Protein 3NRK (pdb70)

Secondary structure (DSSP, 8-state):
---EEEEETTEEEEHHHHHHHHHHHHHHTTT-----TTS-HHHHHHHHHHHHHHHHHHHHHTT----HHHHHHHHHHHHHHH----HHHHHHHHHHHH-S-HHHHGGGHHHHHHHHHHHHHT-------HHHHHHHHHH-HHHH-EEEEEEEEEEPPSSS-HHHHHHHHHHHHHHHHHHHH-TTHHHHHHHSTTS-HHHHHTTTEEEEEEHHHHHHH-HHHHHHHTT--TTPBPPPEE-TTS-EEEEEEEEEEEPPHHHHHHHHHHHHHHHHHHHHHHHHHHHHHHHS-EEE--HHHHHHTT---TT-----

Foldseek 3Di:
DQDFFKAWFPRTCTPVNLVVCVVVCVLCVVVPPPDDPVDDPSQSSVVVVNLLNLLVVVCVVVVNDCDPVNLVVVLVVVCVVVVHDDPVVSQVVVCVVRVDHSVSVSVCSVVVSSLVVCCVPPNDQDQDDPVLLVVCCVVPLVVQAKWFKKFKFWAAFPDPDPVSVVVQLVVVQVVVVVCVVPVVVSLVNQLDPRGDPVRVVVSRIDDIDGLVVVCVVFVVVSVQVVPDDAQGKGRFDATPNRTTMIMGTPDMDRDDSVVCVVVSSVVVRVVRSVVSVVVVSVVSSVVTDMDGDDPVNCVRVVPDDPPPDDPD

Radius of gyration: 29.63 Å; Cα contacts (8 Å, |Δi|>4): 360; chains: 1; bounding box: 59×53×92 Å

Solvent-accessible surface area: 17926 Å² total; per-residue (Å²): 219,89,74,69,2,0,36,0,30,120,44,61,6,15,43,95,57,10,79,88,13,40,112,28,5,64,32,29,40,101,83,48,92,106,41,48,130,109,77,46,69,65,0,30,0,0,21,28,26,0,39,43,3,0,0,56,9,4,1,122,114,64,83,16,139,33,84,92,62,84,24,37,65,53,6,91,62,68,10,95,88,109,63,33,126,48,88,81,79,0,65,64,52,13,80,84,104,33,56,9,72,26,85,39,26,35,74,5,0,35,38,66,17,32,62,40,55,0,18,147,104,103,25,80,24,78,107,16,77,74,72,69,0,132,53,42,27,89,142,20,111,126,123,12,36,79,18,0,50,6,14,11,0,1,13,56,34,149,73,106,25,122,129,11,56,102,106,0,36,58,46,0,44,115,8,35,77,47,2,103,87,70,75,82,23,0,38,72,26,0,35,24,114,111,2,29,90,79,28,81,96,57,123,0,17,37,100,79,40,29,20,160,85,2,99,88,146,4,122,61,5,2,80,49,0,36,95,34,84,95,37,12,26,1,122,43,18,76,14,89,141,47,18,18,0,0,0,37,0,45,8,82,86,92,10,32,23,109,97,53,71,35,40,4,66,75,72,39,77,135,84,48,44,52,80,15,7,80,125,27,17,62,90,4,66,90,134,21,104,52,82,13,113,24,118,54,13,37,81,73,43,182,55,106,90,97,176,116,93,184,179,130

CATH classification: 1.10.4030.10 (+1 more: 3.10.50.40)

Organism: Leptospira interrogans serogroup Icterohaemorrhagiae serovar copenhageni (strain Fiocruz L1-130) (NCBI:txid267671)

Nearest PDB structures (foldseek):
  3nrk-assembly1_A  TM=1.003E+00  e=2.080E-55  Leptospira interrogans serovar Copenhageni str. Fiocruz L1-130
  2pv3-assembly1_B  TM=4.168E-01  e=1.232E-10  Escherichia coli
  3rgc-assembly1_B  TM=4.920E-01  e=1.831E-08  Campylobacter jejuni
  8pzv-assembly1_F  TM=5.461E-01  e=4.654E-03  Escherichia coli
  8qpv-assembly1_F  TM=5.316E-01  e=4.034E-02  Escherichia coli

Structure (mmCIF, N/CA/C/O backbone):
data_3NRK
#
_entry.id   3NRK
#
_cell.length_a   137.110
_cell.length_b   137.110
_cell.length_c   137.110
_cell.angle_alpha   90.00
_cell.angle_beta   90.00
_cell.angle_gamma   90.00
#
_symmetry.space_group_name_H-M   'P 2 3'
#
loop_
_atom_site.group_PDB
_atom_site.id
_atom_site.type_symbol
_atom_site.label_atom_id
_atom_site.label_alt_id
_atom_site.label_comp_id
_atom_site.label_asym_id
_atom_site.label_entity_id
_atom_site.label_seq_id
_atom_site.pdbx_PDB_ins_code
_atom_site.Cartn_x
_atom_site.Cartn_y
_atom_site.Cartn_z
_atom_site.occupancy
_atom_site.B_iso_or_equiv
_atom_site.auth_seq_id
_atom_site.auth_comp_id
_atom_site.auth_asym_id
_atom_site.auth_atom_id
_atom_site.pdbx_PDB_model_num
ATOM 1 N N . LEU A 1 13 ? 31.069 -53.952 -9.379 1.00 156.75 50 LEU A N 1
ATOM 2 C CA . LEU A 1 13 ? 31.208 -52.493 -9.431 1.00 156.72 50 LEU A CA 1
ATOM 3 C C . LEU A 1 13 ? 29.899 -51.753 -9.827 1.00 159.38 50 LEU A C 1
ATOM 4 O O . LEU A 1 13 ? 29.877 -50.515 -9.963 1.00 158.11 50 LEU A O 1
ATOM 9 N N . ASN A 1 14 ? 28.797 -52.532 -9.967 1.00 154.57 51 ASN A N 1
ATOM 10 C CA . ASN A 1 14 ? 27.442 -52.039 -10.224 1.00 152.37 51 ASN A CA 1
ATOM 11 C C . ASN A 1 14 ? 26.851 -51.637 -8.842 1.00 151.15 51 ASN A C 1
ATOM 12 O O . ASN A 1 14 ? 26.058 -52.377 -8.236 1.00 149.58 51 ASN A O 1
ATOM 17 N N . ARG A 1 15 ? 27.322 -50.473 -8.327 1.00 144.25 52 ARG A N 1
ATOM 18 C CA . ARG A 1 15 ? 26.964 -49.907 -7.017 1.00 141.64 52 ARG A CA 1
ATOM 19 C C . ARG A 1 15 ? 25.604 -49.191 -6.993 1.00 140.57 52 ARG A C 1
ATOM 20 O O . ARG A 1 15 ? 25.098 -48.773 -8.045 1.00 139.90 52 ARG A O 1
ATOM 23 N N . VAL A 1 16 ? 24.991 -49.094 -5.796 1.00 132.65 53 VAL A N 1
ATOM 24 C CA . VAL A 1 16 ? 23.708 -48.410 -5.664 1.00 129.89 53 VAL A CA 1
ATOM 25 C C . VAL A 1 16 ? 23.966 -46.921 -5.506 1.00 131.20 53 VAL A C 1
ATOM 26 O O . VAL A 1 16 ? 24.737 -46.504 -4.642 1.00 130.60 53 VAL A O 1
ATOM 30 N N . ILE A 1 17 ? 23.362 -46.137 -6.403 1.00 125.93 54 ILE A N 1
ATOM 31 C CA . ILE A 1 17 ? 23.443 -44.683 -6.458 1.00 123.88 54 ILE A CA 1
ATOM 32 C C . ILE A 1 17 ? 22.437 -44.103 -5.454 1.00 123.51 54 ILE A C 1
ATOM 33 O O . ILE A 1 17 ? 22.789 -43.219 -4.672 1.00 121.85 54 ILE A O 1
ATOM 38 N N . ALA A 1 18 ? 21.179 -44.594 -5.504 1.00 117.92 55 ALA A N 1
ATOM 39 C CA . ALA A 1 18 ? 20.077 -44.114 -4.685 1.00 116.63 55 ALA A CA 1
ATOM 40 C C . ALA A 1 18 ? 18.933 -45.118 -4.567 1.00 119.47 55 ALA A C 1
ATOM 41 O O . ALA A 1 18 ? 18.831 -46.053 -5.368 1.00 119.77 55 ALA A O 1
ATOM 43 N N . THR A 1 19 ? 18.041 -44.892 -3.585 1.00 113.98 56 THR A N 1
ATOM 44 C CA . THR A 1 19 ? 16.846 -45.704 -3.377 1.00 112.86 56 THR A CA 1
ATOM 45 C C . THR A 1 19 ? 15.668 -44.770 -3.314 1.00 116.08 56 THR A C 1
ATOM 46 O O . THR A 1 19 ? 15.658 -43.840 -2.506 1.00 117.26 56 THR A O 1
ATOM 50 N N . VAL A 1 20 ? 14.678 -45.003 -4.157 1.00 109.95 57 VAL A N 1
ATOM 51 C CA . VAL A 1 20 ? 13.467 -44.197 -4.152 1.00 107.96 57 VAL A CA 1
ATOM 52 C C . VAL A 1 20 ? 12.380 -45.141 -3.755 1.00 112.33 57 VAL A C 1
ATOM 53 O O . VAL A 1 20 ? 11.975 -45.980 -4.549 1.00 111.17 57 VAL A O 1
ATOM 57 N N . GLY A 1 21 ? 11.947 -45.033 -2.514 1.00 111.04 58 GLY A N 1
ATOM 58 C CA . GLY A 1 21 ? 10.922 -45.925 -1.996 1.00 112.28 58 GLY A CA 1
ATOM 59 C C . GLY A 1 21 ? 11.489 -47.324 -2.001 1.00 119.36 58 GLY A C 1
ATOM 60 O O . GLY A 1 21 ? 12.615 -47.536 -1.531 1.00 121.47 58 GLY A O 1
ATOM 61 N N . THR A 1 22 ? 10.764 -48.252 -2.632 1.00 114.26 59 THR A N 1
ATOM 62 C CA . THR A 1 22 ? 11.180 -49.649 -2.775 1.00 112.30 59 THR A CA 1
ATOM 63 C C . THR A 1 22 ? 12.183 -49.806 -3.916 1.00 114.61 59 THR A C 1
ATOM 64 O O . THR A 1 22 ? 12.911 -50.786 -3.921 1.00 117.49 59 THR A O 1
ATOM 68 N N . VAL A 1 23 ? 12.224 -48.865 -4.874 1.00 106.86 60 VAL A N 1
ATOM 69 C CA . VAL A 1 23 ? 13.112 -48.903 -6.047 1.00 105.38 60 VAL A CA 1
ATOM 70 C C . VAL A 1 23 ? 14.586 -48.614 -5.691 1.00 112.26 60 VAL A C 1
ATOM 71 O O . VAL A 1 23 ? 14.850 -47.755 -4.856 1.00 112.02 60 VAL A O 1
ATOM 75 N N . SER A 1 24 ? 15.539 -49.326 -6.326 1.00 111.87 61 SER A N 1
ATOM 76 C CA . SER A 1 24 ? 16.970 -49.060 -6.144 1.00 113.34 61 SER A CA 1
ATOM 77 C C . SER A 1 24 ? 17.561 -48.731 -7.483 1.00 120.59 61 SER A C 1
ATOM 78 O O . SER A 1 24 ? 17.309 -49.415 -8.479 1.00 120.74 61 SER A O 1
ATOM 81 N N . ILE A 1 25 ? 18.323 -47.657 -7.516 1.00 118.73 62 ILE A N 1
ATOM 82 C CA . ILE A 1 25 ? 18.949 -47.223 -8.740 1.00 118.88 62 ILE A CA 1
ATOM 83 C C . ILE A 1 25 ? 20.416 -47.619 -8.681 1.00 123.73 62 ILE A C 1
ATOM 84 O O . ILE A 1 25 ? 21.167 -47.178 -7.804 1.00 121.69 62 ILE A O 1
ATOM 89 N N . SER A 1 26 ? 20.782 -48.531 -9.588 1.00 123.09 63 SER A N 1
ATOM 90 C CA . SER A 1 26 ? 22.126 -49.073 -9.753 1.00 123.95 63 SER A CA 1
ATOM 91 C C . SER A 1 26 ? 22.883 -48.264 -10.782 1.00 127.97 63 SER A C 1
ATOM 92 O O . SER A 1 26 ? 22.270 -47.718 -11.708 1.00 126.69 63 SER A O 1
ATOM 95 N N . GLU A 1 27 ? 24.224 -48.265 -10.676 1.00 125.49 64 GLU A N 1
ATOM 96 C CA . GLU A 1 27 ? 25.104 -47.602 -11.633 1.00 125.65 64 GLU A CA 1
ATOM 97 C C . GLU A 1 27 ? 24.830 -48.156 -13.030 1.00 131.00 64 GLU A C 1
ATOM 98 O O . GLU A 1 27 ? 24.850 -47.396 -13.997 1.00 130.74 64 GLU A O 1
ATOM 104 N N . LEU A 1 28 ? 24.495 -49.461 -13.124 1.00 128.76 65 LEU A N 1
ATOM 105 C CA . LEU A 1 28 ? 24.122 -50.091 -14.390 1.00 129.44 65 LEU A CA 1
ATOM 106 C C . LEU A 1 28 ? 22.873 -49.394 -14.943 1.00 133.73 65 LEU A C 1
ATOM 107 O O . LEU A 1 28 ? 22.947 -48.864 -16.054 1.00 133.47 65 LEU A O 1
ATOM 112 N N . ASP A 1 29 ? 21.765 -49.327 -14.131 1.00 129.77 66 ASP A N 1
ATOM 113 C CA . ASP A 1 29 ? 20.484 -48.681 -14.464 1.00 128.57 66 ASP A CA 1
ATOM 114 C C . ASP A 1 29 ? 20.706 -47.322 -15.122 1.00 131.70 66 ASP A C 1
ATOM 115 O O . ASP A 1 29 ? 20.004 -46.993 -16.082 1.00 130.70 66 ASP A O 1
ATOM 120 N N . LEU A 1 30 ? 21.731 -46.573 -14.631 1.00 128.67 67 LEU A N 1
ATOM 121 C CA . LEU A 1 30 ? 22.170 -45.270 -15.114 1.00 129.23 67 LEU A CA 1
ATOM 122 C C . LEU A 1 30 ? 22.686 -45.389 -16.548 1.00 138.21 67 LEU A C 1
ATOM 123 O O . LEU A 1 30 ? 22.175 -44.694 -17.434 1.00 137.99 67 LEU A O 1
ATOM 128 N N . ASP A 1 31 ? 23.690 -46.274 -16.772 1.00 138.35 68 ASP A N 1
ATOM 129 C CA . ASP A 1 31 ? 24.320 -46.536 -18.083 1.00 139.43 68 ASP A CA 1
ATOM 130 C C . ASP A 1 31 ? 23.284 -46.951 -19.135 1.00 142.09 68 ASP A C 1
ATOM 131 O O . ASP A 1 31 ? 23.331 -46.463 -20.269 1.00 141.18 68 ASP A O 1
ATOM 136 N N . ASP A 1 32 ? 22.336 -47.831 -18.744 1.00 138.18 69 ASP A N 1
ATOM 137 C CA . ASP A 1 32 ? 21.255 -48.293 -19.609 1.00 138.49 69 ASP A CA 1
ATOM 138 C C . ASP A 1 32 ? 20.414 -47.082 -20.055 1.00 141.81 69 ASP A C 1
ATOM 139 O O . ASP A 1 32 ? 20.204 -46.875 -21.260 1.00 141.77 69 ASP A O 1
ATOM 144 N N . ALA A 1 33 ? 20.005 -46.248 -19.077 1.00 137.30 70 ALA A N 1
ATOM 145 C CA . ALA A 1 33 ? 19.202 -45.049 -19.311 1.00 136.41 70 ALA A CA 1
ATOM 146 C C . ALA A 1 33 ? 19.924 -43.980 -20.126 1.00 138.60 70 ALA A C 1
ATOM 147 O O . ALA A 1 33 ? 19.258 -43.261 -20.883 1.00 137.42 70 ALA A O 1
ATOM 149 N N . THR A 1 34 ? 21.285 -43.907 -19.998 1.00 134.23 71 THR A N 1
ATOM 150 C CA . THR A 1 34 ? 22.182 -42.955 -20.677 1.00 133.51 71 THR A CA 1
ATOM 151 C C . THR A 1 34 ? 21.790 -42.641 -22.130 1.00 139.16 71 THR A C 1
ATOM 152 O O . THR A 1 34 ? 21.817 -41.474 -22.515 1.00 138.91 71 THR A O 1
ATOM 156 N N . GLU A 1 35 ? 21.351 -43.653 -22.905 1.00 137.25 72 GLU A N 1
ATOM 157 C CA . GLU A 1 35 ? 20.924 -43.440 -24.293 1.00 137.47 72 GLU A CA 1
ATOM 158 C C . GLU A 1 35 ? 19.574 -42.726 -24.380 1.00 138.37 72 GLU A C 1
ATOM 159 O O . GLU A 1 35 ? 19.505 -41.627 -24.937 1.00 136.34 72 GLU A O 1
ATOM 165 N N . LYS A 1 36 ? 18.518 -43.340 -23.801 1.00 134.47 73 LYS A N 1
ATOM 166 C CA . LYS A 1 36 ? 17.156 -42.793 -23.754 1.00 133.72 73 LYS A CA 1
ATOM 167 C C . LYS A 1 36 ? 17.147 -41.319 -23.302 1.00 136.16 73 LYS A C 1
ATOM 168 O O . LYS A 1 36 ? 16.649 -40.484 -24.054 1.00 135.76 73 LYS A O 1
ATOM 174 N N . TYR A 1 37 ? 17.756 -40.995 -22.124 1.00 130.91 74 TYR A N 1
ATOM 175 C CA . TYR A 1 37 ? 17.816 -39.624 -21.605 1.00 130.26 74 TYR A CA 1
ATOM 176 C C . TYR A 1 37 ? 18.327 -38.618 -22.627 1.00 134.34 74 TYR A C 1
ATOM 177 O O . TYR A 1 37 ? 17.781 -37.517 -22.708 1.00 132.64 74 TYR A O 1
ATOM 186 N N . ASN A 1 38 ? 19.336 -39.008 -23.432 1.00 132.92 75 ASN A N 1
ATOM 187 C CA . ASN A 1 38 ? 19.908 -38.158 -24.481 1.00 133.00 75 ASN A CA 1
ATOM 188 C C . ASN A 1 38 ? 18.898 -37.826 -25.584 1.00 137.39 75 ASN A C 1
ATOM 189 O O . ASN A 1 38 ? 18.726 -36.648 -25.902 1.00 135.99 75 ASN A O 1
ATOM 194 N N . ARG A 1 39 ? 18.166 -38.839 -26.091 1.00 136.55 76 ARG A N 1
ATOM 195 C CA . ARG A 1 39 ? 17.139 -38.634 -27.123 1.00 138.37 76 ARG A CA 1
ATOM 196 C C . ARG A 1 39 ? 15.901 -37.920 -26.568 1.00 146.34 76 ARG A C 1
ATOM 197 O O . ARG A 1 39 ? 15.177 -37.273 -27.327 1.00 146.09 76 ARG A O 1
ATOM 199 N N . LEU A 1 40 ? 15.688 -38.017 -25.235 1.00 146.00 77 LEU A N 1
ATOM 200 C CA . LEU A 1 40 ? 14.601 -37.366 -24.495 1.00 146.93 77 LEU A CA 1
ATOM 201 C C . LEU A 1 40 ? 14.963 -35.929 -24.096 1.00 157.01 77 LEU A C 1
ATOM 202 O O . LEU A 1 40 ? 14.046 -35.143 -23.856 1.00 156.91 77 LEU A O 1
ATOM 207 N N . GLN A 1 41 ? 16.284 -35.587 -24.009 1.00 157.85 78 GLN A N 1
ATOM 208 C CA . GLN A 1 41 ? 16.786 -34.249 -23.643 1.00 159.55 78 GLN A CA 1
ATOM 209 C C . GLN A 1 41 ? 16.179 -33.149 -24.502 1.00 168.26 78 GLN A C 1
ATOM 210 O O . GLN A 1 41 ? 16.000 -32.031 -24.007 1.00 168.23 78 GLN A O 1
ATOM 216 N N . LYS A 1 42 ? 15.833 -33.481 -25.776 1.00 167.52 79 LYS A N 1
ATOM 217 C CA . LYS A 1 42 ? 15.148 -32.591 -26.722 1.00 168.55 79 LYS A CA 1
ATOM 218 C C . LYS A 1 42 ? 13.719 -32.214 -26.186 1.00 175.93 79 LYS A C 1
ATOM 219 O O . LYS A 1 42 ? 13.391 -31.026 -26.090 1.00 174.90 79 LYS A O 1
ATOM 221 N N . HIS A 1 43 ? 12.917 -33.233 -25.776 1.00 175.41 80 HIS A N 1
ATOM 222 C CA . HIS A 1 43 ? 11.545 -33.113 -25.248 1.00 176.11 80 HIS A CA 1
ATOM 223 C C . HIS A 1 43 ? 11.433 -32.694 -23.761 1.00 181.89 80 HIS A C 1
ATOM 224 O O . HIS A 1 43 ? 10.415 -32.112 -23.376 1.00 181.31 80 HIS A O 1
ATOM 226 N N . LEU A 1 44 ? 12.454 -33.017 -22.932 1.00 180.05 81 LEU A N 1
ATOM 227 C CA . LEU A 1 44 ? 12.499 -32.694 -21.498 1.00 180.42 81 LEU A CA 1
ATOM 228 C C . LEU A 1 44 ? 12.711 -31.173 -21.286 1.00 185.76 81 LEU A C 1
ATOM 229 O O . LEU A 1 44 ? 13.855 -30.704 -21.199 1.00 185.90 81 LEU A O 1
ATOM 231 N N . LYS A 1 45 ? 11.586 -30.409 -21.234 1.00 182.28 82 LYS A N 1
ATOM 232 C CA . LYS A 1 45 ? 11.550 -28.942 -21.106 1.00 181.80 82 LYS A CA 1
ATOM 233 C C . LYS A 1 45 ? 11.534 -28.407 -19.659 1.00 185.08 82 LYS A C 1
ATOM 234 O O . LYS A 1 45 ? 10.765 -27.490 -19.350 1.00 184.28 82 LYS A O 1
ATOM 236 N N . HIS A 1 46 ? 12.424 -28.951 -18.788 1.00 181.73 83 HIS A N 1
ATOM 237 C CA . HIS A 1 46 ? 12.548 -28.558 -17.374 1.00 181.42 83 HIS A CA 1
ATOM 238 C C . HIS A 1 46 ? 13.979 -28.591 -16.792 1.00 181.98 83 HIS A C 1
ATOM 239 O O . HIS A 1 46 ? 14.317 -27.697 -16.012 1.00 181.76 83 HIS A O 1
ATOM 246 N N . GLU A 1 47 ? 14.791 -29.631 -17.129 1.00 175.56 84 GLU A N 1
ATOM 247 C CA . GLU A 1 47 ? 16.166 -29.848 -16.631 1.00 173.80 84 GLU A CA 1
ATOM 248 C C . GLU A 1 47 ? 17.052 -28.596 -16.660 1.00 174.69 84 GLU A C 1
ATOM 249 O O . GLU A 1 47 ? 17.115 -27.923 -17.691 1.00 174.69 84 GLU A O 1
ATOM 251 N N . ASP A 1 48 ? 17.698 -28.268 -15.517 1.00 168.57 85 ASP A N 1
ATOM 252 C CA . ASP A 1 48 ? 18.596 -27.115 -15.374 1.00 167.23 85 ASP A CA 1
ATOM 253 C C . ASP A 1 48 ? 20.025 -27.528 -15.759 1.00 169.52 85 ASP A C 1
ATOM 254 O O . ASP A 1 48 ? 20.704 -28.216 -14.984 1.00 169.03 85 ASP A O 1
ATOM 256 N N . TYR A 1 49 ? 20.466 -27.115 -16.976 1.00 164.34 86 TYR A N 1
ATOM 257 C CA . TYR A 1 49 ? 21.770 -27.438 -17.576 1.00 163.09 86 TYR A CA 1
ATOM 258 C C . TYR A 1 49 ? 23.024 -27.054 -16.809 1.00 161.81 86 TYR A C 1
ATOM 259 O O . TYR A 1 49 ? 24.113 -27.530 -17.149 1.00 160.96 86 TYR A O 1
ATOM 268 N N . ARG A 1 50 ? 22.854 -26.240 -15.741 1.00 154.65 87 ARG A N 1
ATOM 269 C CA . ARG A 1 50 ? 23.890 -25.826 -14.797 1.00 152.49 87 ARG A CA 1
ATOM 270 C C . ARG A 1 50 ? 24.385 -27.069 -14.029 1.00 150.78 87 ARG A C 1
ATOM 271 O O . ARG A 1 50 ? 25.545 -27.121 -13.616 1.00 150.49 87 ARG A O 1
ATOM 273 N N . LYS A 1 51 ? 23.493 -28.074 -13.866 1.00 142.78 88 LYS A N 1
ATOM 274 C CA . LYS A 1 51 ? 23.757 -29.361 -13.208 1.00 139.96 88 LYS A CA 1
ATOM 275 C C . LYS A 1 51 ? 24.446 -30.340 -14.179 1.00 136.92 88 LYS A C 1
ATOM 276 O O . LYS A 1 51 ? 24.157 -30.327 -15.380 1.00 136.31 88 LYS A O 1
ATOM 282 N N . SER A 1 52 ? 25.330 -31.202 -13.652 1.00 128.64 89 SER A N 1
ATOM 283 C CA . SER A 1 52 ? 26.057 -32.186 -14.453 1.00 127.06 89 SER A CA 1
ATOM 284 C C . SER A 1 52 ? 25.150 -33.234 -15.072 1.00 130.55 89 SER A C 1
ATOM 285 O O . SER A 1 52 ? 24.045 -33.467 -14.573 1.00 130.58 89 SER A O 1
ATOM 288 N N . PHE A 1 53 ? 25.629 -33.882 -16.155 1.00 126.17 90 PHE A N 1
ATOM 289 C CA . PHE A 1 53 ? 24.905 -34.952 -16.837 1.00 125.19 90 PHE A CA 1
ATOM 290 C C . PHE A 1 53 ? 24.576 -36.023 -15.806 1.00 128.50 90 PHE A C 1
ATOM 291 O O . PHE A 1 53 ? 23.423 -36.478 -15.719 1.00 127.69 90 PHE A O 1
ATOM 299 N N . ARG A 1 54 ? 25.596 -36.388 -15.003 1.00 124.50 91 ARG A N 1
ATOM 300 C CA . ARG A 1 54 ? 25.468 -37.364 -13.936 1.00 124.17 91 ARG A CA 1
ATOM 301 C C . ARG A 1 54 ? 24.282 -37.013 -13.005 1.00 126.56 91 ARG A C 1
ATOM 302 O O . ARG A 1 54 ? 23.459 -37.893 -12.743 1.00 127.81 91 ARG A O 1
ATOM 310 N N . THR A 1 55 ? 24.157 -35.732 -12.582 1.00 118.95 92 THR A N 1
ATOM 311 C CA . THR A 1 55 ? 23.048 -35.275 -11.738 1.00 117.43 92 THR A CA 1
ATOM 312 C C . THR A 1 55 ? 21.716 -35.416 -12.485 1.00 119.61 92 THR A C 1
ATOM 313 O O . THR A 1 55 ? 20.827 -36.161 -12.038 1.00 117.63 92 THR A O 1
ATOM 317 N N . ARG A 1 56 ? 21.617 -34.726 -13.640 1.00 115.81 93 ARG A N 1
ATOM 318 C CA . ARG A 1 56 ? 20.441 -34.691 -14.507 1.00 115.65 93 ARG A CA 1
ATOM 319 C C . ARG A 1 56 ? 19.863 -36.097 -14.833 1.00 119.25 93 ARG A C 1
ATOM 320 O O . ARG A 1 56 ? 18.630 -36.263 -14.824 1.00 118.71 93 ARG A O 1
ATOM 328 N N . ILE A 1 57 ? 20.748 -37.102 -15.083 1.00 114.28 94 ILE A N 1
ATOM 329 C CA . ILE A 1 57 ? 20.306 -38.468 -15.374 1.00 113.34 94 ILE A CA 1
ATOM 330 C C . ILE A 1 57 ? 19.738 -39.180 -14.143 1.00 113.10 94 ILE A C 1
ATOM 331 O O . ILE A 1 57 ? 18.680 -39.816 -14.254 1.00 110.50 94 ILE A O 1
ATOM 336 N N . ILE A 1 58 ? 20.438 -39.052 -12.969 1.00 108.61 95 ILE A N 1
ATOM 337 C CA . ILE A 1 58 ? 19.996 -39.606 -11.673 1.00 108.08 95 ILE A CA 1
ATOM 338 C C . ILE A 1 58 ? 18.611 -39.013 -11.361 1.00 113.79 95 ILE A C 1
ATOM 339 O O . ILE A 1 58 ? 17.644 -39.754 -11.138 1.00 113.56 95 ILE A O 1
ATOM 344 N N . ASP A 1 59 ? 18.519 -37.669 -11.443 1.00 110.04 96 ASP A N 1
ATOM 345 C CA . ASP A 1 59 ? 17.290 -36.923 -11.266 1.00 109.45 96 ASP A CA 1
ATOM 346 C C . ASP A 1 59 ? 16.194 -37.463 -12.189 1.00 111.33 96 ASP A C 1
ATOM 347 O O . ASP A 1 59 ? 15.048 -37.632 -11.755 1.00 109.80 96 ASP A O 1
ATOM 352 N N . PHE A 1 60 ? 16.572 -37.813 -13.442 1.00 107.41 97 PHE A N 1
ATOM 353 C CA . PHE A 1 60 ? 15.638 -38.374 -14.413 1.00 106.23 97 PHE A CA 1
ATOM 354 C C . PHE A 1 60 ? 15.105 -39.688 -13.880 1.00 107.64 97 PHE A C 1
ATOM 355 O O . PHE A 1 60 ? 13.883 -39.889 -13.803 1.00 105.46 97 PHE A O 1
ATOM 363 N N . LEU A 1 61 ? 16.044 -40.551 -13.452 1.00 103.90 98 LEU A N 1
ATOM 364 C CA . LEU A 1 61 ? 15.733 -41.878 -12.928 1.00 103.12 98 LEU A CA 1
ATOM 365 C C . LEU A 1 61 ? 14.874 -41.866 -11.675 1.00 102.85 98 LEU A C 1
ATOM 366 O O . LEU A 1 61 ? 13.901 -42.633 -11.623 1.00 103.87 98 LEU A O 1
ATOM 371 N N . ILE A 1 62 ? 15.158 -40.916 -10.729 1.00 92.46 99 ILE A N 1
ATOM 372 C CA . ILE A 1 62 ? 14.377 -40.686 -9.510 1.00 87.72 99 ILE A CA 1
ATOM 373 C C . ILE A 1 62 ? 12.951 -40.328 -9.913 1.00 93.19 99 ILE A C 1
ATOM 374 O O . ILE A 1 62 ? 12.026 -40.890 -9.346 1.00 92.20 99 ILE A O 1
ATOM 379 N N . ASP A 1 63 ? 12.755 -39.475 -10.940 1.00 92.87 100 ASP A N 1
ATOM 380 C CA . ASP A 1 63 ? 11.383 -39.125 -11.324 1.00 94.98 100 ASP A CA 1
ATOM 381 C C . ASP A 1 63 ? 10.627 -40.291 -11.853 1.00 101.53 100 ASP A C 1
ATOM 382 O O . ASP A 1 63 ? 9.431 -40.433 -11.589 1.00 100.68 100 ASP A O 1
ATOM 387 N N . ARG A 1 64 ? 11.349 -41.185 -12.520 1.00 101.26 101 ARG A N 1
ATOM 388 C CA . ARG A 1 64 ? 10.761 -42.397 -13.088 1.00 101.43 101 ARG A CA 1
ATOM 389 C C . ARG A 1 64 ? 10.452 -43.390 -12.003 1.00 102.04 101 ARG A C 1
ATOM 390 O O . ARG A 1 64 ? 9.396 -44.019 -12.043 1.00 100.51 101 ARG A O 1
ATOM 398 N N . ALA A 1 65 ? 11.322 -43.436 -10.982 1.00 98.47 102 ALA A N 1
ATOM 399 C CA . ALA A 1 65 ? 11.183 -44.294 -9.809 1.00 99.08 102 ALA A CA 1
ATOM 400 C C . ALA A 1 65 ? 9.924 -43.943 -9.034 1.00 105.15 102 ALA A C 1
ATOM 401 O O . ALA A 1 65 ? 9.134 -44.843 -8.734 1.00 105.33 102 ALA A O 1
ATOM 403 N N . ILE A 1 66 ? 9.695 -42.620 -8.804 1.00 102.25 103 ILE A N 1
ATOM 404 C CA . ILE A 1 66 ? 8.520 -42.056 -8.126 1.00 101.09 103 ILE A CA 1
ATOM 405 C C . ILE A 1 66 ? 7.241 -42.534 -8.825 1.00 104.30 103 ILE A C 1
ATOM 406 O O . ILE A 1 66 ? 6.326 -43.011 -8.152 1.00 103.38 103 ILE A O 1
ATOM 411 N N . VAL A 1 67 ? 7.212 -42.465 -10.173 1.00 100.18 104 VAL A N 1
ATOM 412 C CA . VAL A 1 67 ? 6.048 -42.892 -10.932 1.00 100.12 104 VAL A CA 1
ATOM 413 C C . VAL A 1 67 ? 5.777 -44.362 -10.729 1.00 107.75 104 VAL A C 1
ATOM 414 O O . VAL A 1 67 ? 4.657 -44.732 -10.369 1.00 108.01 104 VAL A O 1
ATOM 418 N N . ASP A 1 68 ? 6.815 -45.190 -10.885 1.00 106.07 105 ASP A N 1
ATOM 419 C CA . ASP A 1 68 ? 6.717 -46.633 -10.693 1.00 106.49 105 ASP A CA 1
ATOM 420 C C . ASP A 1 68 ? 6.182 -46.951 -9.285 1.00 109.50 105 ASP A C 1
ATOM 421 O O . ASP A 1 68 ? 5.163 -47.664 -9.167 1.00 111.38 105 ASP A O 1
ATOM 426 N N . VAL A 1 69 ? 6.843 -46.379 -8.238 1.00 100.45 106 VAL A N 1
ATOM 427 C CA . VAL A 1 69 ? 6.488 -46.554 -6.834 1.00 98.76 106 VAL A CA 1
ATOM 428 C C . VAL A 1 69 ? 5.014 -46.194 -6.570 1.00 104.71 106 VAL A C 1
ATOM 429 O O . VAL A 1 69 ? 4.280 -47.005 -5.993 1.00 105.35 106 VAL A O 1
ATOM 433 N N . VAL A 1 70 ? 4.584 -44.988 -6.991 1.00 100.94 107 VAL A N 1
ATOM 434 C CA . VAL A 1 70 ? 3.224 -44.509 -6.737 1.00 100.45 107 VAL A CA 1
ATOM 435 C C . VAL A 1 70 ? 2.194 -45.319 -7.484 1.00 107.49 107 VAL A C 1
ATOM 436 O O . VAL A 1 70 ? 1.106 -45.554 -6.943 1.00 106.08 107 VAL A O 1
ATOM 440 N N . ALA A 1 71 ? 2.543 -45.784 -8.711 1.00 107.39 108 ALA A N 1
ATOM 441 C CA . ALA A 1 71 ? 1.633 -46.599 -9.512 1.00 108.35 108 ALA A CA 1
ATOM 442 C C . ALA A 1 71 ? 1.394 -47.936 -8.800 1.00 117.79 108 ALA A C 1
ATOM 443 O O . ALA A 1 71 ? 0.232 -48.353 -8.700 1.00 118.30 108 ALA A O 1
ATOM 445 N N . GLU A 1 72 ? 2.468 -48.552 -8.208 1.00 116.45 109 GLU A N 1
ATOM 446 C CA . GLU A 1 72 ? 2.349 -49.796 -7.426 1.00 116.93 109 GLU A CA 1
ATOM 447 C C . GLU A 1 72 ? 1.268 -49.600 -6.372 1.00 121.20 109 GLU A C 1
ATOM 448 O O . GLU A 1 72 ? 0.258 -50.293 -6.426 1.00 120.74 109 GLU A O 1
ATOM 454 N N . GLU A 1 73 ? 1.427 -48.573 -5.501 1.00 118.51 110 GLU A N 1
ATOM 455 C CA . GLU A 1 73 ? 0.489 -48.225 -4.423 1.00 118.44 110 GLU A CA 1
ATOM 456 C C . GLU A 1 73 ? -0.943 -48.056 -4.910 1.00 124.18 110 GLU A C 1
ATOM 457 O O . GLU A 1 73 ? -1.868 -48.476 -4.217 1.00 124.20 110 GLU A O 1
ATOM 463 N N . GLU A 1 74 ? -1.134 -47.478 -6.109 1.00 121.95 111 GLU A N 1
ATOM 464 C CA . GLU A 1 74 ? -2.478 -47.255 -6.648 1.00 122.18 111 GLU A CA 1
ATOM 465 C C . GLU A 1 74 ? -2.969 -48.393 -7.543 1.00 127.75 111 GLU A C 1
ATOM 466 O O . GLU A 1 74 ? -4.018 -48.274 -8.191 1.00 127.29 111 GLU A O 1
ATOM 472 N N . SER A 1 75 ? -2.223 -49.518 -7.538 1.00 125.54 112 SER A N 1
ATOM 473 C CA . SER A 1 75 ? -2.503 -50.739 -8.307 1.00 125.84 112 SER A CA 1
ATOM 474 C C . SER A 1 75 ? -2.622 -50.530 -9.834 1.00 129.32 112 SER A C 1
ATOM 475 O O . SER A 1 75 ? -3.365 -51.234 -10.532 1.00 129.30 112 SER A O 1
ATOM 478 N N . ILE A 1 76 ? -1.855 -49.563 -10.339 1.00 124.89 113 ILE A N 1
ATOM 479 C CA . ILE A 1 76 ? -1.747 -49.290 -11.759 1.00 124.56 113 ILE A CA 1
ATOM 480 C C . ILE A 1 76 ? -0.645 -50.240 -12.175 1.00 131.22 113 ILE A C 1
ATOM 481 O O . ILE A 1 76 ? 0.511 -50.080 -11.753 1.00 130.14 113 ILE A O 1
ATOM 486 N N . GLN A 1 77 ? -1.034 -51.290 -12.914 1.00 130.43 114 GLN A N 1
ATOM 487 C CA . GLN A 1 77 ? -0.113 -52.310 -13.409 1.00 131.06 114 GLN A CA 1
ATOM 488 C C . GLN A 1 77 ? -0.067 -52.200 -14.916 1.00 138.00 114 GLN A C 1
ATOM 489 O O . GLN A 1 77 ? -1.107 -52.036 -15.555 1.00 137.26 114 GLN A O 1
ATOM 495 N N . VAL A 1 78 ? 1.140 -52.236 -15.478 1.00 138.25 115 VAL A N 1
ATOM 496 C CA . VAL A 1 78 ? 1.349 -52.169 -16.924 1.00 140.12 115 VAL A CA 1
ATOM 497 C C . VAL A 1 78 ? 2.119 -53.424 -17.336 1.00 150.34 115 VAL A C 1
ATOM 498 O O . VAL A 1 78 ? 3.319 -53.542 -17.044 1.00 150.32 115 VAL A O 1
ATOM 502 N N . ASN A 1 79 ? 1.405 -54.381 -17.977 1.00 150.28 116 ASN A N 1
ATOM 503 C CA . ASN A 1 79 ? 1.971 -55.657 -18.427 1.00 150.88 116 ASN A CA 1
ATOM 504 C C . ASN A 1 79 ? 2.240 -55.661 -19.948 1.00 156.61 116 ASN A C 1
ATOM 505 O O . ASN A 1 79 ? 1.773 -54.754 -20.650 1.00 155.96 116 ASN A O 1
ATOM 510 N N . GLU A 1 80 ? 2.978 -56.696 -20.449 1.00 154.33 117 GLU A N 1
ATOM 511 C CA . GLU A 1 80 ? 3.337 -56.873 -21.863 1.00 154.17 117 GLU A CA 1
ATOM 512 C C . GLU A 1 80 ? 2.123 -56.689 -22.778 1.00 158.31 117 GLU A C 1
ATOM 513 O O . GLU A 1 80 ? 2.227 -55.967 -23.775 1.00 157.16 117 GLU A O 1
ATOM 515 N N . GLN A 1 81 ? 0.954 -57.277 -22.384 1.00 155.74 118 GLN A N 1
ATOM 516 C CA . GLN A 1 81 ? -0.330 -57.186 -23.100 1.00 155.90 118 GLN A CA 1
ATOM 517 C C . GLN A 1 81 ? -0.854 -55.751 -23.182 1.00 160.36 118 GLN A C 1
ATOM 518 O O . GLN A 1 81 ? -1.148 -55.289 -24.288 1.00 159.73 118 GLN A O 1
ATOM 520 N N . ARG A 1 82 ? -0.927 -55.037 -22.020 1.00 157.18 119 ARG A N 1
ATOM 521 C CA . ARG A 1 82 ? -1.370 -53.638 -21.930 1.00 156.60 119 ARG A CA 1
ATOM 522 C C . ARG A 1 82 ? -0.559 -52.706 -22.843 1.00 159.58 119 ARG A C 1
ATOM 523 O O . ARG A 1 82 ? -1.137 -51.771 -23.407 1.00 159.30 119 ARG A O 1
ATOM 531 N N . VAL A 1 83 ? 0.764 -52.970 -23.000 1.00 155.29 120 VAL A N 1
ATOM 532 C CA . VAL A 1 83 ? 1.642 -52.178 -23.871 1.00 154.92 120 VAL A CA 1
ATOM 533 C C . VAL A 1 83 ? 1.104 -52.280 -25.298 1.00 159.39 120 VAL A C 1
ATOM 534 O O . VAL A 1 83 ? 0.790 -51.250 -25.891 1.00 158.80 120 VAL A O 1
ATOM 538 N N . ASP A 1 84 ? 0.932 -53.528 -25.807 1.00 156.43 121 ASP A N 1
ATOM 539 C CA . ASP A 1 84 ? 0.405 -53.821 -27.141 1.00 156.31 121 ASP A CA 1
ATOM 540 C C . ASP A 1 84 ? -0.961 -53.141 -27.347 1.00 160.96 121 ASP A C 1
ATOM 541 O O . ASP A 1 84 ? -1.149 -52.443 -28.346 1.00 160.46 121 ASP A O 1
ATOM 543 N N . SER A 1 85 ? -1.867 -53.273 -26.353 1.00 158.14 122 SER A N 1
ATOM 544 C CA . SER A 1 85 ? -3.218 -52.694 -26.334 1.00 158.54 122 SER A CA 1
ATOM 545 C C . SER A 1 85 ? -3.198 -51.181 -26.558 1.00 164.00 122 SER A C 1
ATOM 546 O O . SER A 1 85 ? -4.038 -50.654 -27.288 1.00 163.55 122 SER A O 1
ATOM 549 N N . GLU A 1 86 ? -2.238 -50.494 -25.915 1.00 161.95 123 GLU A N 1
ATOM 550 C CA . GLU A 1 86 ? -2.039 -49.050 -25.995 1.00 162.35 123 GLU A CA 1
ATOM 551 C C . GLU A 1 86 ? -1.537 -48.648 -27.387 1.00 167.90 123 GLU A C 1
ATOM 552 O O . GLU A 1 86 ? -2.023 -47.665 -27.945 1.00 166.88 123 GLU A O 1
ATOM 558 N N . ILE A 1 87 ? -0.579 -49.417 -27.946 1.00 166.61 124 ILE A N 1
ATOM 559 C CA . ILE A 1 87 ? -0.009 -49.163 -29.276 1.00 167.39 124 ILE A CA 1
ATOM 560 C C . ILE A 1 87 ? -1.150 -49.171 -30.308 1.00 173.43 124 ILE A C 1
ATOM 561 O O . ILE A 1 87 ? -1.284 -48.223 -31.087 1.00 172.19 124 ILE A O 1
ATOM 566 N N . GLU A 1 88 ? -2.005 -50.214 -30.243 1.00 172.48 125 GLU A N 1
ATOM 567 C CA . GLU A 1 88 ? -3.164 -50.397 -31.112 1.00 173.32 125 GLU A CA 1
ATOM 568 C C . GLU A 1 88 ? -4.260 -49.375 -30.852 1.00 178.90 125 GLU A C 1
ATOM 569 O O . GLU A 1 88 ? -4.945 -48.981 -31.796 1.00 178.79 125 GLU A O 1
ATOM 575 N N . LYS A 1 89 ? -4.398 -48.908 -29.594 1.00 176.47 126 LYS A N 1
ATOM 576 C CA . LYS A 1 89 ? -5.361 -47.857 -29.255 1.00 176.85 126 LYS A CA 1
ATOM 577 C C . LYS A 1 89 ? -4.850 -46.504 -29.800 1.00 181.79 126 LYS A C 1
ATOM 578 O O . LYS A 1 89 ? -5.663 -45.614 -30.065 1.00 180.95 126 LYS A O 1
ATOM 580 N N . ARG A 1 90 ? -3.502 -46.378 -29.998 1.00 179.30 127 ARG A N 1
ATOM 581 C CA . ARG A 1 90 ? -2.820 -45.199 -30.556 1.00 179.37 127 ARG A CA 1
ATOM 582 C C . ARG A 1 90 ? -2.938 -45.174 -32.092 1.00 184.85 127 ARG A C 1
ATOM 583 O O . ARG A 1 90 ? -2.998 -44.092 -32.690 1.00 184.30 127 ARG A O 1
ATOM 591 N N . MET A 1 91 ? -2.995 -46.373 -32.717 1.00 182.34 128 MET A N 1
ATOM 592 C CA . MET A 1 91 ? -3.185 -46.558 -34.159 1.00 182.55 128 MET A CA 1
ATOM 593 C C . MET A 1 91 ? -4.640 -46.226 -34.492 1.00 187.21 128 MET A C 1
ATOM 594 O O . MET A 1 91 ? -4.885 -45.436 -35.402 1.00 186.72 128 MET A O 1
ATOM 599 N N . GLU A 1 92 ? -5.601 -46.805 -33.718 1.00 184.33 129 GLU A N 1
ATOM 600 C CA . GLU A 1 92 ? -7.055 -46.612 -33.844 1.00 184.28 129 GLU A CA 1
ATOM 601 C C . GLU A 1 92 ? -7.511 -45.155 -33.575 1.00 189.58 129 GLU A C 1
ATOM 602 O O . GLU A 1 92 ? -8.705 -44.901 -33.395 1.00 188.54 129 GLU A O 1
ATOM 604 N N . VAL A 1 93 ? -6.546 -44.210 -33.573 1.00 188.12 130 VAL A N 1
ATOM 605 C CA . VAL A 1 93 ? -6.717 -42.768 -33.392 1.00 188.94 130 VAL A CA 1
ATOM 606 C C . VAL A 1 93 ? -5.967 -42.050 -34.520 1.00 195.09 130 VAL A C 1
ATOM 607 O O . VAL A 1 93 ? -6.542 -41.193 -35.196 1.00 194.76 130 VAL A O 1
ATOM 609 N N . MET A 1 94 ? -4.692 -42.438 -34.742 1.00 192.97 131 MET A N 1
ATOM 610 C CA . MET A 1 94 ? -3.824 -41.898 -35.789 1.00 193.44 131 MET A CA 1
ATOM 611 C C . MET A 1 94 ? -4.299 -42.293 -37.194 1.00 198.38 131 MET A C 1
ATOM 612 O O . MET A 1 94 ? -3.980 -41.601 -38.163 1.00 197.67 131 MET A O 1
ATOM 617 N N . GLY A 1 95 ? -5.036 -43.403 -37.279 1.00 196.03 132 GLY A N 1
ATOM 618 C CA . GLY A 1 95 ? -5.571 -43.960 -38.521 1.00 196.10 132 GLY A CA 1
ATOM 619 C C . GLY A 1 95 ? -4.853 -45.218 -38.976 1.00 199.98 132 GLY A C 1
ATOM 620 O O . GLY A 1 95 ? -5.493 -46.158 -39.460 1.00 199.73 132 GLY A O 1
ATOM 621 N N . ILE A 1 96 ? -3.506 -45.224 -38.815 1.00 195.98 133 ILE A N 1
ATOM 622 C CA . ILE A 1 96 ? -2.530 -46.275 -39.147 1.00 195.50 133 ILE A CA 1
ATOM 623 C C . ILE A 1 96 ? -3.071 -47.718 -38.969 1.00 199.45 133 ILE A C 1
ATOM 624 O O . ILE A 1 96 ? -3.710 -48.017 -37.957 1.00 198.87 133 ILE A O 1
ATOM 629 N N . THR A 1 97 ? -2.829 -48.591 -39.969 1.00 196.28 134 THR A N 1
ATOM 630 C CA . THR A 1 97 ? -3.278 -49.990 -39.952 1.00 196.20 134 THR A CA 1
ATOM 631 C C . THR A 1 97 ? -2.160 -51.031 -39.764 1.00 199.19 134 THR A C 1
ATOM 632 O O . THR A 1 97 ? -2.352 -51.987 -39.011 1.00 198.20 134 THR A 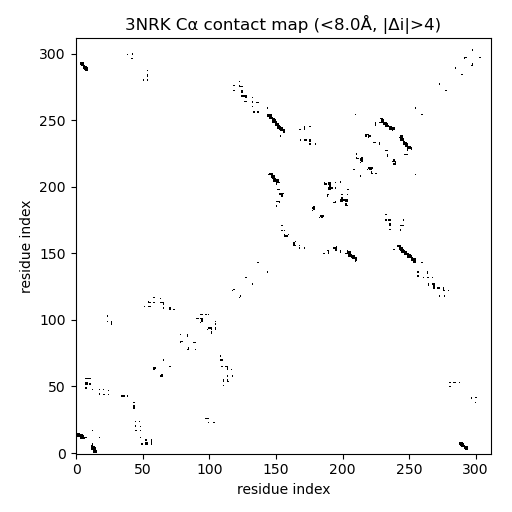O 1
ATOM 636 N N . ASN A 1 98 ? -1.015 -50.859 -40.456 1.00 195.83 135 ASN A N 1
ATOM 637 C CA . ASN A 1 98 ? 0.121 -51.776 -40.359 1.00 195.69 135 ASN A CA 1
ATOM 638 C C . ASN A 1 98 ? 0.986 -51.422 -39.166 1.00 200.13 135 ASN A C 1
ATOM 639 O O . ASN A 1 98 ? 1.250 -50.244 -38.921 1.00 199.48 135 ASN A O 1
ATOM 641 N N . ARG A 1 99 ? 1.415 -52.447 -38.413 1.00 197.46 136 ARG A N 1
ATOM 642 C CA . ARG A 1 99 ? 2.269 -52.293 -37.229 1.00 197.56 136 ARG A CA 1
ATOM 643 C C . ARG A 1 99 ? 3.666 -51.792 -37.601 1.00 202.45 136 ARG A C 1
ATOM 644 O O . ARG A 1 99 ? 4.297 -51.098 -36.798 1.00 202.13 136 ARG A O 1
ATOM 652 N N . LYS A 1 100 ? 4.134 -52.155 -38.823 1.00 199.17 137 LYS A N 1
ATOM 653 C CA . LYS A 1 100 ? 5.436 -51.792 -39.386 1.00 198.90 137 LYS A CA 1
ATOM 654 C C . LYS A 1 100 ? 5.525 -50.301 -39.724 1.00 202.74 137 LYS A C 1
ATOM 655 O O . LYS A 1 100 ? 6.574 -49.696 -39.488 1.00 202.32 137 LYS A O 1
ATOM 657 N N . GLN A 1 101 ? 4.432 -49.710 -40.272 1.00 199.10 138 GLN A N 1
ATOM 658 C CA . GLN A 1 101 ? 4.391 -48.285 -40.625 1.00 198.79 138 GLN A CA 1
ATOM 659 C C . GLN A 1 101 ? 4.388 -47.377 -39.392 1.00 202.80 138 GLN A C 1
ATOM 660 O O . GLN A 1 101 ? 4.998 -46.307 -39.426 1.00 202.09 138 GLN A O 1
ATOM 666 N N . PHE A 1 102 ? 3.735 -47.830 -38.298 1.00 199.81 139 PHE A N 1
ATOM 667 C CA . PHE A 1 102 ? 3.648 -47.131 -37.009 1.00 199.64 139 PHE A CA 1
ATOM 668 C C . PHE A 1 102 ? 5.023 -47.040 -36.364 1.00 200.70 139 PHE A C 1
ATOM 669 O O . PHE A 1 102 ? 5.341 -46.020 -35.751 1.00 200.22 139 PHE A O 1
ATOM 677 N N . GLU A 1 103 ? 5.841 -48.103 -36.521 1.00 195.26 140 GLU A N 1
ATOM 678 C CA . GLU A 1 103 ? 7.203 -48.178 -35.991 1.00 194.36 140 GLU A CA 1
ATOM 679 C C . GLU A 1 103 ? 8.106 -47.086 -36.580 1.00 197.48 140 GLU A C 1
ATOM 680 O O . GLU A 1 103 ? 8.938 -46.530 -35.861 1.00 196.94 140 GLU A O 1
ATOM 686 N N . LYS A 1 104 ? 7.873 -46.728 -37.860 1.00 193.49 141 LYS A N 1
ATOM 687 C CA . LYS A 1 104 ? 8.582 -45.670 -38.585 1.00 192.71 141 LYS A CA 1
ATOM 688 C C . LYS A 1 104 ? 8.048 -44.273 -38.208 1.00 194.49 141 LYS A C 1
ATOM 689 O O . LYS A 1 104 ? 8.837 -43.332 -38.079 1.00 193.74 141 LYS A O 1
ATOM 691 N N . THR A 1 105 ? 6.707 -44.152 -38.038 1.00 189.71 142 THR A N 1
ATOM 692 C CA . THR A 1 105 ? 5.976 -42.924 -37.675 1.00 188.86 142 THR A CA 1
ATOM 693 C C . THR A 1 105 ? 6.509 -42.346 -36.356 1.00 191.32 142 THR A C 1
ATOM 694 O O . THR A 1 105 ? 6.753 -41.138 -36.257 1.00 190.38 142 THR A O 1
ATOM 698 N N . MET A 1 106 ? 6.689 -43.234 -35.359 1.00 187.18 143 MET A N 1
ATOM 699 C CA . MET A 1 106 ? 7.183 -42.920 -34.022 1.00 186.44 143 MET A CA 1
ATOM 70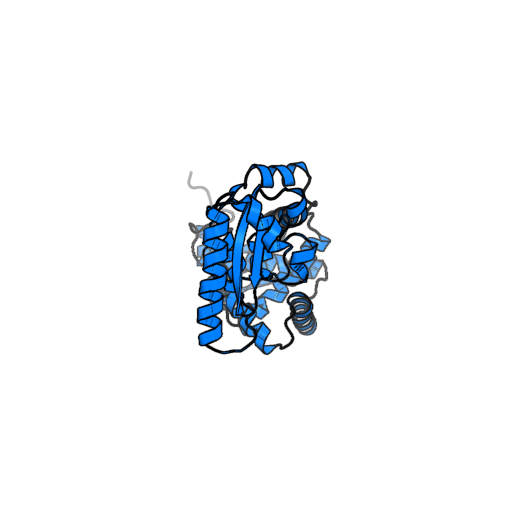0 C C . MET A 1 106 ? 8.669 -42.591 -34.026 1.00 189.85 143 MET A C 1
ATOM 701 O O . MET A 1 106 ? 9.072 -41.643 -33.353 1.00 189.76 143 MET A O 1
ATOM 706 N N . GLU A 1 107 ? 9.475 -43.336 -34.820 1.00 185.19 144 GLU A N 1
ATOM 707 C CA . GLU A 1 107 ? 10.919 -43.116 -34.975 1.00 184.23 144 GLU A CA 1
ATOM 708 C C . GLU A 1 107 ? 11.232 -41.734 -35.553 1.00 186.20 144 GLU A C 1
ATOM 709 O O . GLU A 1 107 ? 12.308 -41.186 -35.309 1.00 184.84 144 GLU A O 1
ATOM 715 N N . THR A 1 108 ? 10.280 -41.183 -36.321 1.00 182.67 145 THR A N 1
ATOM 716 C CA . THR A 1 108 ? 10.364 -39.862 -36.927 1.00 182.38 145 THR A CA 1
ATOM 717 C C . THR A 1 108 ? 10.213 -38.806 -35.821 1.00 185.37 145 THR A C 1
ATOM 718 O O . THR A 1 108 ? 11.158 -38.052 -35.557 1.00 184.49 145 THR A O 1
ATOM 720 N N . SER A 1 109 ? 9.036 -38.806 -35.142 1.00 181.25 146 SER A N 1
ATOM 721 C CA . SER A 1 109 ? 8.656 -37.893 -34.054 1.00 180.46 146 SER A CA 1
ATOM 722 C C . SER A 1 109 ? 9.588 -37.950 -32.832 1.00 182.29 146 SER A C 1
ATOM 723 O O . SER A 1 109 ? 9.862 -36.910 -32.229 1.00 181.67 146 SER A O 1
ATOM 726 N N . SER A 1 110 ? 10.072 -39.158 -32.478 1.00 177.26 147 SER A N 1
ATOM 727 C CA . SER A 1 110 ? 10.948 -39.379 -31.328 1.00 176.24 147 SER A CA 1
ATOM 728 C C . SER A 1 110 ? 12.425 -39.162 -31.610 1.00 179.66 147 SER A C 1
ATOM 729 O O . SER A 1 110 ? 13.118 -38.559 -30.790 1.00 179.52 147 SER A O 1
ATOM 732 N N . GLY A 1 111 ? 12.899 -39.683 -32.741 1.00 175.58 148 GLY A N 1
ATOM 733 C CA . GLY A 1 111 ? 14.316 -39.662 -33.093 1.00 174.80 148 GLY A CA 1
ATOM 734 C C . GLY A 1 111 ? 14.991 -40.660 -32.181 1.00 176.38 148 GLY A C 1
ATOM 735 O O . GLY A 1 111 ? 16.022 -40.373 -31.563 1.00 175.54 148 GLY A O 1
ATOM 736 N N . MET A 1 112 ? 14.336 -41.829 -32.060 1.00 171.85 149 MET A N 1
ATOM 737 C CA . MET A 1 112 ? 14.657 -42.916 -31.151 1.00 171.41 149 MET A CA 1
ATOM 738 C C . MET A 1 112 ? 14.289 -44.295 -31.770 1.00 171.22 149 MET A C 1
ATOM 739 O O . MET A 1 112 ? 13.183 -44.423 -32.304 1.00 170.51 149 MET A O 1
ATOM 744 N N . PRO A 1 113 ? 15.161 -45.343 -31.674 1.00 165.05 150 PRO A N 1
ATOM 745 C CA . PRO A 1 113 ? 14.785 -46.668 -32.220 1.00 163.87 150 PRO A CA 1
ATOM 746 C C . PRO A 1 113 ? 13.525 -47.207 -31.552 1.00 165.54 150 PRO A C 1
ATOM 747 O O . PRO A 1 113 ? 13.376 -47.050 -30.343 1.00 165.61 150 PRO A O 1
ATOM 751 N N . PHE A 1 114 ? 12.608 -47.803 -32.328 1.00 160.19 151 PHE A N 1
ATOM 752 C CA . PHE A 1 114 ? 11.337 -48.319 -31.807 1.00 158.98 151 PHE A CA 1
ATOM 753 C C . PHE A 1 114 ? 11.445 -49.248 -30.605 1.00 161.42 151 PHE A C 1
ATOM 754 O O . PHE A 1 114 ? 10.584 -49.186 -29.726 1.00 161.05 151 PHE A O 1
ATOM 762 N N . GLU A 1 115 ? 12.495 -50.092 -30.553 1.00 156.86 152 GLU A N 1
ATOM 763 C CA . GLU A 1 115 ? 12.736 -51.015 -29.433 1.00 155.82 152 GLU A CA 1
ATOM 764 C C . GLU A 1 115 ? 12.999 -50.253 -28.101 1.00 155.62 152 GLU A C 1
ATOM 765 O O . GLU A 1 115 ? 12.769 -50.812 -27.022 1.00 154.21 152 GLU A O 1
ATOM 767 N N . LEU A 1 116 ? 13.456 -48.970 -28.205 1.00 149.32 153 LEU A N 1
ATOM 768 C CA . LEU A 1 116 ? 13.743 -48.048 -27.095 1.00 147.70 153 LEU A CA 1
ATOM 769 C C . LEU A 1 116 ? 12.523 -47.174 -26.777 1.00 149.34 153 LEU A C 1
ATOM 770 O O . LEU A 1 116 ? 12.203 -46.968 -25.605 1.00 148.93 153 LEU A 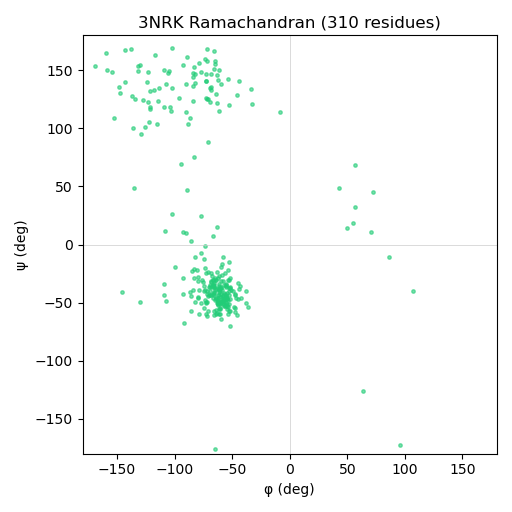O 1
ATOM 775 N N . TRP A 1 117 ? 11.848 -46.665 -27.816 1.00 143.87 154 TRP A N 1
ATOM 776 C CA . TRP A 1 117 ? 10.660 -45.841 -27.655 1.00 142.70 154 TRP A CA 1
ATOM 777 C C . TRP A 1 117 ? 9.540 -46.606 -26.966 1.00 143.92 154 TRP A C 1
ATOM 778 O O . TRP A 1 117 ? 8.830 -46.039 -26.144 1.00 143.48 154 TRP A O 1
ATOM 789 N N . VAL A 1 118 ? 9.371 -47.880 -27.301 1.00 138.72 155 VAL A N 1
ATOM 790 C CA . VAL A 1 118 ? 8.337 -48.709 -26.698 1.00 137.52 155 VAL A CA 1
ATOM 791 C C . VAL A 1 118 ? 8.492 -48.810 -25.143 1.00 138.69 155 VAL A C 1
ATOM 792 O O . VAL A 1 118 ? 7.486 -48.928 -24.436 1.00 138.27 155 VAL A O 1
ATOM 796 N N . THR A 1 119 ? 9.735 -48.653 -24.619 1.00 132.95 156 THR A N 1
ATOM 797 C CA . THR A 1 119 ? 10.001 -48.691 -23.170 1.00 131.93 156 THR A CA 1
ATOM 798 C C . THR A 1 119 ? 9.540 -47.433 -22.410 1.00 134.59 156 THR A C 1
ATOM 799 O O . THR A 1 119 ? 9.667 -47.355 -21.187 1.00 133.34 156 THR A O 1
ATOM 803 N N . GLU A 1 120 ? 8.996 -46.462 -23.136 1.00 131.05 157 GLU A N 1
ATOM 804 C CA . GLU A 1 120 ? 8.439 -45.256 -22.551 1.00 130.32 157 GLU A CA 1
ATOM 805 C C . GLU A 1 120 ? 6.983 -45.511 -22.177 1.00 134.25 157 GLU A C 1
ATOM 806 O O . GLU A 1 120 ? 6.572 -45.094 -21.105 1.00 134.61 157 GLU A O 1
ATOM 812 N N . LEU A 1 121 ? 6.217 -46.219 -23.033 1.00 130.50 158 LEU A N 1
ATOM 813 C CA . LEU A 1 121 ? 4.798 -46.524 -22.827 1.00 130.87 158 LEU A CA 1
ATOM 814 C C . LEU A 1 121 ? 4.387 -46.833 -21.391 1.00 134.55 158 LEU A C 1
ATOM 815 O O . LEU A 1 121 ? 3.497 -46.121 -20.908 1.00 134.08 158 LEU A O 1
ATOM 820 N N . PRO A 1 122 ? 5.079 -47.751 -20.636 1.00 130.05 159 PRO A N 1
ATOM 821 C CA . PRO A 1 122 ? 4.757 -47.918 -19.196 1.00 128.57 159 PRO A CA 1
ATOM 822 C C . PRO A 1 122 ? 4.682 -46.577 -18.444 1.00 127.03 159 PRO A C 1
ATOM 823 O O . PRO A 1 122 ? 3.628 -46.286 -17.877 1.00 125.32 159 PRO A O 1
ATOM 827 N N . TYR A 1 123 ? 5.756 -45.725 -18.535 1.00 120.93 160 TYR A N 1
ATOM 828 C CA . TYR A 1 123 ? 5.815 -44.383 -17.928 1.00 119.44 160 TYR A CA 1
ATOM 829 C C . TYR A 1 123 ? 4.641 -43.538 -18.366 1.00 120.79 160 TYR A C 1
ATOM 830 O O . TYR A 1 123 ? 3.942 -42.985 -17.521 1.00 120.36 160 TYR A O 1
ATOM 839 N N . GLN A 1 124 ? 4.418 -43.463 -19.682 1.00 115.98 161 GLN A N 1
ATOM 840 C CA . GLN A 1 124 ? 3.334 -42.694 -20.289 1.00 115.45 161 GLN A CA 1
ATOM 841 C C . GLN A 1 124 ? 1.967 -43.167 -19.763 1.00 117.58 161 GLN A C 1
ATOM 842 O O . GLN A 1 124 ? 1.172 -42.326 -19.319 1.00 115.67 161 GLN A O 1
ATOM 848 N N . ILE A 1 125 ? 1.726 -44.509 -19.768 1.00 114.23 162 ILE A N 1
ATOM 849 C CA . ILE A 1 125 ? 0.473 -45.106 -19.289 1.00 114.72 162 ILE A CA 1
ATOM 850 C C . ILE A 1 125 ? 0.274 -44.787 -17.831 1.00 117.56 162 ILE A C 1
ATOM 851 O O . ILE A 1 125 ? -0.764 -44.234 -17.479 1.00 118.30 162 ILE A O 1
ATOM 856 N N . LYS A 1 126 ? 1.258 -45.133 -16.987 1.00 112.65 163 LYS A N 1
ATOM 857 C CA . LYS A 1 126 ? 1.219 -44.884 -15.545 1.00 111.98 163 LYS A CA 1
ATOM 858 C C . LYS A 1 126 ? 0.956 -43.400 -15.236 1.00 115.19 163 LYS A C 1
ATOM 859 O O . LYS A 1 126 ? 0.061 -43.111 -14.436 1.00 114.43 163 LYS A O 1
ATOM 865 N N . LYS A 1 127 ? 1.671 -42.470 -15.945 1.00 110.63 164 LYS A N 1
ATOM 866 C CA . LYS A 1 127 ? 1.521 -41.016 -15.819 1.00 109.64 164 LYS A CA 1
ATOM 867 C C . LYS A 1 127 ? 0.081 -40.614 -16.096 1.00 115.97 164 LYS A C 1
ATOM 868 O O . LYS A 1 127 ? -0.515 -39.935 -15.279 1.00 116.51 164 LYS A O 1
ATOM 874 N N . GLY A 1 128 ? -0.479 -41.096 -17.198 1.00 114.95 165 GLY A N 1
ATOM 875 C CA . GLY A 1 128 ? -1.849 -40.800 -17.596 1.00 115.75 165 GLY A CA 1
ATOM 876 C C . GLY A 1 128 ? -2.888 -41.261 -16.599 1.00 122.18 165 GLY A C 1
ATOM 877 O O . GLY A 1 128 ? -3.878 -40.562 -16.363 1.00 122.81 165 GLY A O 1
ATOM 878 N N . GLN A 1 129 ? -2.652 -42.441 -16.003 1.00 119.17 166 GLN A N 1
ATOM 879 C CA . GLN A 1 129 ? -3.532 -43.080 -15.025 1.00 118.83 166 GLN A CA 1
ATOM 880 C C . GLN A 1 129 ? -3.420 -42.422 -13.661 1.00 121.25 166 GLN A C 1
ATOM 881 O O . GLN A 1 129 ? -4.395 -42.403 -12.911 1.00 120.82 166 GLN A O 1
ATOM 887 N N . LEU A 1 130 ? -2.237 -41.879 -13.344 1.00 116.99 167 LEU A N 1
ATOM 888 C CA . LEU A 1 130 ? -2.001 -41.158 -12.097 1.00 116.27 167 LEU A CA 1
ATOM 889 C C . LEU A 1 130 ? -2.689 -39.797 -12.174 1.00 124.43 167 LEU A C 1
ATOM 890 O O . LEU A 1 130 ? -3.292 -39.367 -11.187 1.00 125.25 167 LEU A O 1
ATOM 895 N N . LEU A 1 131 ? -2.641 -39.141 -13.352 1.00 122.42 168 LEU A N 1
ATOM 896 C CA . LEU A 1 131 ? -3.286 -37.843 -13.555 1.00 123.58 168 LEU A CA 1
ATOM 897 C C . LEU A 1 131 ? -4.793 -37.985 -13.452 1.00 130.18 168 LEU A C 1
ATOM 898 O O . LEU A 1 131 ? -5.463 -37.090 -12.938 1.00 131.38 168 LEU A O 1
ATOM 903 N N . GLN A 1 132 ? -5.314 -39.127 -13.917 1.00 126.98 169 GLN A N 1
ATOM 904 C CA . GLN A 1 132 ? -6.735 -39.461 -13.904 1.00 127.14 169 GLN A CA 1
ATOM 905 C C . GLN A 1 132 ? -7.206 -39.658 -12.474 1.00 132.07 169 GLN A C 1
ATOM 906 O O . GLN A 1 132 ? -8.324 -39.279 -12.140 1.00 132.52 169 GLN A O 1
ATOM 912 N N . LEU A 1 133 ? -6.353 -40.243 -11.638 1.00 128.84 170 LEU A N 1
ATOM 913 C CA . LEU A 1 133 ? -6.680 -40.559 -10.262 1.00 128.30 170 LEU A CA 1
ATOM 914 C C . LEU A 1 133 ? -6.331 -39.468 -9.222 1.00 132.31 170 LEU A C 1
ATOM 915 O O . LEU A 1 133 ? -7.229 -38.911 -8.600 1.00 130.92 170 LEU A O 1
ATOM 920 N N . LYS A 1 134 ? -5.047 -39.211 -9.005 1.00 130.21 171 LYS A N 1
ATOM 921 C CA . LYS A 1 134 ? -4.583 -38.312 -7.971 1.00 131.04 171 LYS A CA 1
ATOM 922 C C . LYS A 1 134 ? -4.696 -36.839 -8.316 1.00 140.84 171 LYS A C 1
ATOM 923 O O . LYS A 1 134 ? -5.361 -36.082 -7.602 1.00 140.37 171 LYS A O 1
ATOM 929 N N . ILE A 1 135 ? -4.019 -36.432 -9.395 1.00 141.82 172 ILE A N 1
ATOM 930 C CA . ILE A 1 135 ? -3.887 -35.047 -9.849 1.00 143.08 172 ILE A CA 1
ATOM 931 C C . ILE A 1 135 ? -5.184 -34.393 -10.371 1.00 150.00 172 ILE A C 1
ATOM 932 O O . ILE A 1 135 ? -6.095 -35.057 -10.884 1.00 148.96 172 ILE A O 1
ATOM 937 N N . ALA A 1 136 ? -5.279 -33.088 -10.135 1.00 150.35 173 ALA A N 1
ATOM 938 C CA . ALA A 1 136 ? -6.400 -32.259 -10.545 1.00 152.45 173 ALA A CA 1
ATOM 939 C C . ALA A 1 136 ? -5.937 -31.226 -11.583 1.00 160.71 173 ALA A C 1
ATOM 940 O O . ALA A 1 136 ? -4.977 -30.458 -11.373 1.00 160.87 173 ALA A O 1
ATOM 942 N N . VAL A 1 137 ? -6.606 -31.262 -12.731 1.00 158.37 174 VAL A N 1
ATOM 943 C CA . VAL A 1 137 ? -6.353 -30.364 -13.840 1.00 157.90 174 VAL A CA 1
ATOM 944 C C . VAL A 1 137 ? -7.730 -29.791 -14.233 1.00 159.46 174 VAL A C 1
ATOM 945 O O . VAL A 1 137 ? -8.555 -30.473 -14.875 1.00 158.45 174 VAL A O 1
ATOM 949 N N . PRO A 1 138 ? -8.051 -28.594 -13.674 1.00 154.03 175 PRO A N 1
ATOM 950 C CA . PRO A 1 138 ? -9.368 -28.010 -13.947 1.00 152.94 175 PRO A CA 1
ATOM 951 C C . PRO A 1 138 ? -9.452 -27.491 -15.381 1.00 154.45 175 PRO A C 1
ATOM 952 O O . PRO A 1 138 ? -8.575 -26.727 -15.796 1.00 152.99 175 PRO A O 1
ATOM 956 N N . PRO A 1 139 ? -10.462 -27.938 -16.171 1.00 150.45 176 PRO A N 1
ATOM 957 C CA . PRO A 1 139 ? -10.594 -27.448 -17.557 1.00 150.02 176 PRO A CA 1
ATOM 958 C C . PRO A 1 139 ? -10.389 -25.937 -17.658 1.00 153.23 176 PRO A C 1
ATOM 959 O O . PRO A 1 139 ? -10.797 -25.234 -16.728 1.00 153.19 176 PRO A O 1
ATOM 963 N N . PRO A 1 140 ? -9.706 -25.400 -18.703 1.00 148.43 177 PRO A N 1
ATOM 964 C CA . PRO A 1 140 ? -9.486 -23.946 -18.740 1.00 147.25 177 PRO A CA 1
ATOM 965 C C . PRO A 1 140 ? -10.782 -23.140 -18.845 1.00 147.91 177 PRO A C 1
ATOM 966 O O . PRO A 1 140 ? -11.791 -23.599 -19.420 1.00 145.40 177 PRO A O 1
ATOM 970 N N . ASN A 1 141 ? -10.758 -21.962 -18.195 1.00 143.41 178 ASN A N 1
ATOM 971 C CA . ASN A 1 141 ? -11.890 -21.041 -18.133 1.00 142.53 178 ASN A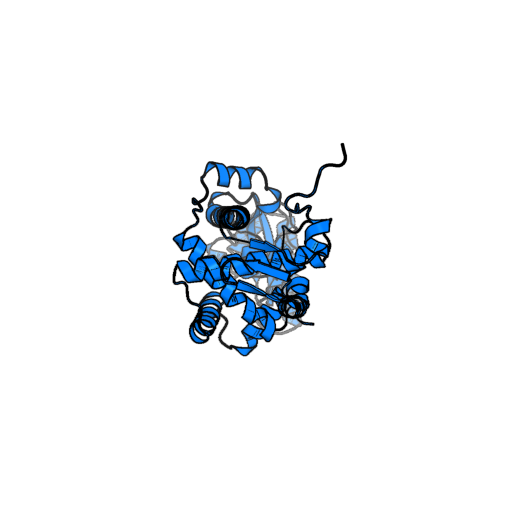 CA 1
ATOM 972 C C . ASN A 1 141 ? -11.892 -20.038 -19.310 1.00 144.46 178 ASN A C 1
ATOM 973 O O . ASN A 1 141 ? -10.843 -19.799 -19.936 1.00 143.62 178 ASN A O 1
ATOM 978 N N . GLU A 1 142 ? -13.069 -19.420 -19.565 1.00 137.88 179 GLU A N 1
ATOM 979 C CA . GLU A 1 142 ? -13.242 -18.421 -20.606 1.00 135.71 179 GLU A CA 1
ATOM 980 C C . GLU A 1 142 ? -12.285 -17.235 -20.493 1.00 136.08 179 GLU A C 1
ATOM 981 O O . GLU A 1 142 ? -11.828 -16.760 -21.525 1.00 136.92 179 GLU A O 1
ATOM 987 N N . GLN A 1 143 ? -11.918 -16.801 -19.279 1.00 129.63 180 GLN A N 1
ATOM 988 C CA . GLN A 1 143 ? -10.967 -15.684 -19.136 1.00 129.24 180 GLN A CA 1
ATOM 989 C C . GLN A 1 143 ? -9.564 -16.080 -19.590 1.00 132.31 180 GLN A C 1
ATOM 990 O O . GLN A 1 143 ? -8.833 -15.243 -20.119 1.00 130.73 180 GLN A O 1
ATOM 992 N N . GLU A 1 144 ? -9.207 -17.371 -19.388 1.00 129.52 181 GLU A N 1
ATOM 993 C CA . GLU A 1 144 ? -7.909 -17.965 -19.751 1.00 128.50 181 GLU A CA 1
ATOM 994 C C . GLU A 1 144 ? -7.847 -18.153 -21.268 1.00 126.90 181 GLU A C 1
ATOM 995 O O . GLU A 1 144 ? -6.786 -17.905 -21.858 1.00 125.93 181 GLU A O 1
ATOM 1001 N N . ILE A 1 145 ? -8.990 -18.597 -21.888 1.00 119.20 182 ILE A N 1
ATOM 1002 C CA . ILE A 1 145 ? -9.130 -18.790 -23.337 1.00 117.39 182 ILE A CA 1
ATOM 1003 C C . ILE A 1 145 ? -8.928 -17.436 -24.026 1.00 122.17 182 ILE A C 1
ATOM 1004 O O . ILE A 1 145 ? -7.974 -17.274 -24.794 1.00 122.54 182 ILE A O 1
ATOM 1009 N N . ARG A 1 146 ? -9.778 -16.448 -23.685 1.00 117.54 183 ARG A N 1
ATOM 1010 C CA . ARG A 1 146 ? -9.680 -15.090 -24.205 1.00 116.37 183 ARG A CA 1
ATOM 1011 C C . ARG A 1 146 ? -8.309 -14.497 -24.033 1.00 116.66 183 ARG A C 1
ATOM 1012 O O . ARG A 1 146 ? -7.882 -13.786 -24.917 1.00 116.58 183 ARG A O 1
ATOM 1020 N N . SER A 1 147 ? -7.618 -14.760 -22.922 1.00 112.85 184 SER A N 1
ATOM 1021 C CA . SER A 1 147 ? -6.290 -14.176 -22.712 1.00 113.23 184 SER A CA 1
ATOM 1022 C C . SER A 1 147 ? -5.245 -14.763 -23.650 1.00 119.20 184 SER A C 1
ATOM 1023 O O . SER A 1 147 ? -4.394 -14.020 -24.165 1.00 117.16 184 SER A O 1
ATOM 1026 N N . TRP A 1 148 ? -5.366 -16.086 -23.937 1.00 118.04 185 TRP A N 1
ATOM 1027 C CA . TRP A 1 148 ? -4.483 -16.758 -24.881 1.00 119.04 185 TRP A CA 1
ATOM 1028 C C . TRP A 1 148 ? -4.696 -16.098 -26.251 1.00 123.13 185 TRP A C 1
ATOM 1029 O O . TRP A 1 148 ? -3.720 -15.644 -26.849 1.00 122.64 185 TRP A O 1
ATOM 1040 N N . TYR A 1 149 ? -5.984 -16.002 -26.712 1.00 119.20 186 TYR A N 1
ATOM 1041 C CA . TYR A 1 149 ? -6.370 -15.352 -27.959 1.00 118.37 186 TYR A CA 1
ATOM 1042 C C . TYR A 1 149 ? -5.769 -13.972 -27.951 1.00 121.26 186 TYR A C 1
ATOM 1043 O O . TYR A 1 149 ? -4.774 -13.742 -28.629 1.00 121.65 186 TYR A O 1
ATOM 1052 N N . ASN A 1 150 ? -6.271 -13.100 -27.097 1.00 117.75 187 ASN A N 1
ATOM 1053 C CA . ASN A 1 150 ? -5.766 -11.744 -26.973 1.00 118.21 187 ASN A CA 1
ATOM 1054 C C . ASN A 1 150 ? -4.264 -11.582 -26.925 1.00 122.89 187 ASN A C 1
ATOM 1055 O O . ASN A 1 150 ? -3.775 -10.586 -27.460 1.00 122.65 187 ASN A O 1
ATOM 1060 N N . GLN A 1 151 ? -3.516 -12.547 -26.345 1.00 119.97 188 GLN A N 1
ATOM 1061 C CA . GLN A 1 151 ? -2.065 -12.351 -26.323 1.00 120.11 188 GLN A CA 1
ATOM 1062 C C . GLN A 1 151 ? -1.222 -13.230 -27.248 1.00 123.85 188 GLN A C 1
ATOM 1063 O O . GLN A 1 151 ? 0.010 -13.194 -27.164 1.00 124.18 188 GLN A O 1
ATOM 1069 N N . ASN A 1 152 ? -1.878 -13.944 -28.192 1.00 119.52 189 ASN A N 1
ATOM 1070 C CA . ASN A 1 152 ? -1.205 -14.794 -29.190 1.00 118.59 189 ASN A CA 1
ATOM 1071 C C . ASN A 1 152 ? -1.805 -14.573 -30.565 1.00 121.71 189 ASN A C 1
ATOM 1072 O O . ASN A 1 152 ? -2.136 -15.545 -31.249 1.00 120.77 189 ASN A O 1
ATOM 1077 N N . LYS A 1 153 ? -1.953 -13.299 -30.982 1.00 118.31 190 LYS A N 1
ATOM 1078 C CA . LYS A 1 153 ? -2.602 -13.056 -32.270 1.00 118.16 190 LYS A CA 1
ATOM 1079 C C . LYS A 1 153 ? -1.872 -13.583 -33.473 1.00 121.11 190 LYS A C 1
ATOM 1080 O O . LYS A 1 153 ? -2.529 -14.080 -34.383 1.00 119.99 190 LYS A O 1
ATOM 1086 N N . ASP A 1 154 ? -0.521 -13.628 -33.404 1.00 118.53 191 ASP A N 1
ATOM 1087 C CA . ASP A 1 154 ? 0.373 -14.201 -34.428 1.00 118.18 191 ASP A CA 1
ATOM 1088 C C . ASP A 1 154 ? 0.037 -15.689 -34.663 1.00 121.40 191 ASP A C 1
ATOM 1089 O O . ASP A 1 154 ? -0.007 -16.160 -35.813 1.00 121.81 191 ASP A O 1
ATOM 1094 N N . LYS A 1 155 ? -0.284 -16.393 -33.561 1.00 115.73 192 LYS A N 1
ATOM 1095 C CA . LYS A 1 155 ? -0.636 -17.803 -33.550 1.00 114.16 192 LYS A CA 1
ATOM 1096 C C . LYS A 1 155 ? -2.090 -18.051 -33.899 1.00 117.37 192 LYS A C 1
ATOM 1097 O O . LYS A 1 155 ? -2.430 -19.204 -34.146 1.00 116.66 192 LYS A O 1
ATOM 1103 N N . VAL A 1 156 ? -2.948 -16.999 -33.968 1.00 115.06 193 VAL A N 1
ATOM 1104 C CA . VAL A 1 156 ? -4.354 -17.232 -34.322 1.00 116.42 193 VAL A CA 1
ATOM 1105 C C . VAL A 1 156 ? -4.538 -17.563 -35.783 1.00 124.48 193 VAL A C 1
ATOM 1106 O O . VAL A 1 156 ? -5.130 -18.595 -36.112 1.00 125.26 193 VAL A O 1
ATOM 1110 N N . GLY A 1 157 ? -3.953 -16.731 -36.637 1.00 122.72 194 GLY A N 1
ATOM 1111 C CA . GLY A 1 157 ? -4.043 -16.865 -38.082 1.00 123.13 194 GLY A CA 1
ATOM 1112 C C . GLY A 1 157 ? -5.136 -15.995 -38.663 1.00 128.80 194 GLY A C 1
ATOM 1113 O O . GLY A 1 157 ? -5.737 -15.167 -37.961 1.00 127.73 194 GLY A O 1
ATOM 1114 N N . PHE A 1 158 ? -5.393 -16.174 -39.966 1.00 126.67 195 PHE A N 1
ATOM 1115 C CA . PHE A 1 158 ? -6.421 -15.428 -40.673 1.00 126.05 195 PHE A CA 1
ATOM 1116 C C . PHE A 1 158 ? -7.295 -16.353 -41.480 1.00 127.63 195 PHE A C 1
ATOM 1117 O O . PHE A 1 158 ? -6.897 -17.454 -41.880 1.00 127.28 195 PHE A O 1
ATOM 1125 N N . GLU A 1 159 ? -8.503 -15.892 -41.694 1.00 123.57 196 GLU A N 1
ATOM 1126 C CA . GLU A 1 159 ? -9.526 -16.548 -42.481 1.00 123.08 196 GLU A CA 1
ATOM 1127 C C . GLU A 1 159 ? -9.687 -15.722 -43.753 1.00 124.63 196 GLU A C 1
ATOM 1128 O O . GLU A 1 159 ? -9.449 -14.505 -43.746 1.00 123.63 196 GLU A O 1
ATOM 1134 N N . ILE A 1 160 ? -10.070 -16.387 -44.848 1.00 119.61 197 ILE A N 1
ATOM 1135 C CA . ILE A 1 160 ? -10.255 -15.744 -46.151 1.00 117.49 197 ILE A CA 1
ATOM 1136 C C . ILE A 1 160 ? -11.558 -16.123 -46.791 1.00 121.58 197 ILE A C 1
ATOM 1137 O O . ILE A 1 160 ? -12.040 -17.242 -46.639 1.00 120.42 197 ILE A O 1
ATOM 1142 N N . ARG A 1 161 ? -12.083 -15.184 -47.559 1.00 119.88 198 ARG A N 1
ATOM 1143 C CA . ARG A 1 161 ? -13.289 -15.292 -48.366 1.00 120.20 198 ARG A CA 1
ATOM 1144 C C . ARG A 1 161 ? -12.834 -14.950 -49.809 1.00 124.52 198 ARG A C 1
ATOM 1145 O O . ARG A 1 161 ? -12.227 -13.897 -50.031 1.00 124.19 198 ARG A O 1
ATOM 1153 N N . TYR A 1 162 ? -13.046 -15.861 -50.768 1.00 121.15 199 TYR A N 1
ATOM 1154 C CA . TYR A 1 162 ? -12.616 -15.618 -52.157 1.00 120.68 199 TYR A CA 1
ATOM 1155 C C . TYR A 1 162 ? -13.586 -16.157 -53.210 1.00 126.71 199 TYR A C 1
ATOM 1156 O O . TYR A 1 162 ? -14.466 -16.975 -52.900 1.00 126.91 199 TYR A O 1
ATOM 1165 N N . ARG A 1 163 ? -13.375 -15.726 -54.473 1.00 122.86 200 ARG A N 1
ATOM 1166 C CA . ARG A 1 163 ? -14.115 -16.204 -55.640 1.00 121.70 200 ARG A CA 1
ATOM 1167 C C . ARG A 1 163 ? -13.135 -16.880 -56.603 1.00 122.48 200 ARG A C 1
ATOM 1168 O O . ARG A 1 163 ? -12.048 -16.355 -56.864 1.00 120.08 200 ARG A O 1
ATOM 1176 N N . ILE A 1 164 ? -13.506 -18.067 -57.083 1.00 119.79 201 ILE A N 1
ATOM 1177 C CA . ILE A 1 164 ? -12.688 -18.850 -58.011 1.00 119.97 201 ILE A CA 1
ATOM 1178 C C . ILE A 1 164 ? -13.431 -19.199 -59.337 1.00 129.22 201 ILE A C 1
ATOM 1179 O O . ILE A 1 164 ? -14.655 -19.371 -59.334 1.00 128.94 201 ILE A O 1
ATOM 1184 N N . ILE A 1 165 ? -12.669 -19.299 -60.457 1.00 128.64 202 ILE A N 1
ATOM 1185 C CA . ILE A 1 165 ? -13.130 -19.731 -61.780 1.00 129.60 202 ILE A CA 1
ATOM 1186 C C . ILE A 1 165 ? -12.273 -20.939 -62.121 1.00 135.82 202 ILE A C 1
ATOM 1187 O O . ILE A 1 165 ? -11.058 -20.799 -62.200 1.00 135.35 202 ILE A O 1
ATOM 1192 N N . SER A 1 166 ? -12.890 -22.124 -62.266 1.00 134.95 203 SER A N 1
ATOM 1193 C CA . SER A 1 166 ? -12.183 -23.376 -62.544 1.00 136.21 203 SER A CA 1
ATOM 1194 C C . SER A 1 166 ? -12.714 -24.089 -63.786 1.00 143.94 203 SER A C 1
ATOM 1195 O O . SER A 1 166 ? -13.747 -24.771 -63.723 1.00 144.93 203 SER A O 1
ATOM 1198 N N . ILE A 1 167 ? -11.992 -23.948 -64.912 1.00 140.87 204 ILE A N 1
ATOM 1199 C CA . ILE A 1 167 ? -12.366 -24.545 -66.202 1.00 140.11 204 ILE A CA 1
ATOM 1200 C C . ILE A 1 167 ? -11.519 -25.772 -66.514 1.00 147.35 204 ILE A C 1
ATOM 1201 O O . ILE A 1 167 ? -10.308 -25.656 -66.662 1.00 147.79 204 ILE A O 1
ATOM 1206 N N . ALA A 1 168 ? -12.155 -26.940 -66.636 1.00 146.13 205 ALA A N 1
ATOM 1207 C CA . ALA A 1 168 ? -11.457 -28.196 -66.920 1.00 146.81 205 ALA A CA 1
ATOM 1208 C C . ALA A 1 168 ? -11.203 -28.413 -68.411 1.00 152.94 205 ALA A C 1
ATOM 1209 O O . ALA A 1 168 ? -12.017 -28.000 -69.244 1.00 152.04 205 ALA A O 1
ATOM 1211 N N . PRO A 1 169 ? -10.086 -29.081 -68.773 1.00 152.08 206 PRO A N 1
ATOM 1212 C CA . PRO A 1 169 ? -9.839 -29.360 -70.192 1.00 152.85 206 PRO A CA 1
ATOM 1213 C C . PRO A 1 169 ? -10.604 -30.605 -70.639 1.00 159.73 206 PRO A C 1
ATOM 1214 O O . PRO A 1 169 ? -10.662 -31.599 -69.892 1.00 159.36 206 PRO A O 1
ATOM 1218 N N . GLU A 1 170 ? -11.197 -30.555 -71.858 1.00 157.56 207 GLU A N 1
ATOM 1219 C CA . GLU A 1 170 ? -11.941 -31.688 -72.430 1.00 157.42 207 GLU A CA 1
ATOM 1220 C C . GLU A 1 170 ? -10.976 -32.860 -72.712 1.00 159.18 207 GLU A C 1
ATOM 1221 O O . GLU A 1 170 ? -11.088 -33.931 -72.104 1.00 158.96 207 GLU A O 1
ATOM 1227 N N . ASN A 1 171 ? -9.987 -32.607 -73.571 1.00 153.10 208 ASN A N 1
ATOM 1228 C CA . ASN A 1 171 ? -8.978 -33.563 -73.993 1.00 151.52 208 ASN A CA 1
ATOM 1229 C C . ASN A 1 171 ? -7.652 -33.291 -73.339 1.00 153.48 208 ASN A C 1
ATOM 1230 O O . ASN A 1 171 ? -7.302 -32.133 -73.089 1.00 152.98 208 ASN A O 1
ATOM 1235 N N . ASP A 1 172 ? -6.889 -34.370 -73.118 1.00 148.85 209 ASP A N 1
ATOM 1236 C CA . ASP A 1 172 ? -5.548 -34.386 -72.526 1.00 147.85 209 ASP A CA 1
ATOM 1237 C C . ASP A 1 172 ? -4.483 -33.709 -73.421 1.00 150.07 209 ASP A C 1
ATOM 1238 O O . ASP A 1 172 ? -3.285 -33.765 -73.111 1.00 149.57 209 ASP A O 1
ATOM 1240 N N . SER A 1 173 ? -4.916 -33.066 -74.520 1.00 145.29 210 SER A N 1
ATOM 1241 C CA . SER A 1 173 ? -4.003 -32.435 -75.462 1.00 144.47 210 SER A CA 1
ATOM 1242 C C . SER A 1 173 ? -3.351 -31.162 -74.978 1.00 146.80 210 SER A C 1
ATOM 1243 O O . SER A 1 173 ? -3.969 -30.343 -74.290 1.00 146.80 210 SER A O 1
ATOM 1246 N N . ILE A 1 174 ? -2.117 -30.976 -75.443 1.00 141.24 211 ILE A N 1
ATOM 1247 C CA . ILE A 1 174 ? -1.233 -29.835 -75.229 1.00 140.04 211 ILE A CA 1
ATOM 1248 C C . ILE A 1 174 ? -1.836 -28.621 -75.919 1.00 141.57 211 ILE A C 1
ATOM 1249 O O . ILE A 1 174 ? -1.630 -27.495 -75.481 1.00 140.89 211 ILE A O 1
ATOM 1254 N N . GLN A 1 175 ? -2.567 -28.863 -77.013 1.00 137.76 212 GLN A N 1
ATOM 1255 C CA . GLN A 1 175 ? -3.249 -27.858 -77.833 1.00 137.78 212 GLN A CA 1
ATOM 1256 C C . GLN A 1 175 ? -4.379 -27.238 -77.008 1.00 139.59 212 GLN A C 1
ATOM 1257 O O . GLN A 1 175 ? -4.558 -26.013 -77.023 1.00 138.45 212 GLN A O 1
ATOM 1263 N N . GLU A 1 176 ? -5.121 -28.107 -76.273 1.00 135.03 213 GLU A N 1
ATOM 1264 C CA . GLU A 1 176 ? -6.212 -27.749 -75.371 1.00 134.55 213 GLU A CA 1
ATOM 1265 C C . GLU A 1 176 ? -5.618 -26.911 -74.222 1.00 136.23 213 GLU A C 1
ATOM 1266 O O . GLU A 1 176 ? -6.162 -25.844 -73.892 1.00 135.52 213 GLU A O 1
ATOM 1272 N N . GLU A 1 177 ? -4.468 -27.378 -73.659 1.00 130.04 214 GLU A N 1
ATOM 1273 C CA . GLU A 1 177 ? -3.742 -26.682 -72.596 1.00 128.34 214 GLU A CA 1
ATOM 1274 C C . GLU A 1 177 ? -3.473 -25.256 -73.046 1.00 130.98 214 GLU A C 1
ATOM 1275 O O . GLU A 1 177 ? -3.969 -24.311 -72.426 1.00 131.53 214 GLU A O 1
ATOM 1281 N N . ASN A 1 178 ? -2.803 -25.105 -74.192 1.00 125.76 215 ASN A N 1
ATOM 1282 C CA . ASN A 1 178 ? -2.498 -23.802 -74.762 1.00 125.47 215 ASN A CA 1
ATOM 1283 C C . ASN A 1 178 ? -3.741 -22.933 -74.960 1.00 128.68 215 ASN A C 1
ATOM 1284 O O . ASN A 1 178 ? -3.659 -21.707 -74.802 1.00 127.44 215 ASN A O 1
ATOM 1289 N N . ARG A 1 179 ? -4.890 -23.571 -75.298 1.00 125.35 216 ARG A N 1
ATOM 1290 C CA . ARG A 1 179 ? -6.139 -22.853 -75.538 1.00 125.25 216 ARG A CA 1
ATOM 1291 C C . ARG A 1 179 ? -6.698 -22.319 -74.231 1.00 127.41 216 ARG A C 1
ATOM 1292 O O . ARG A 1 179 ? -6.885 -21.101 -74.097 1.00 125.62 216 ARG A O 1
ATOM 1300 N N . LEU A 1 180 ? -6.926 -23.235 -73.266 1.00 123.63 217 LEU A N 1
ATOM 1301 C CA . LEU A 1 180 ? -7.408 -22.922 -71.923 1.00 123.12 217 LEU A CA 1
ATOM 1302 C C . LEU A 1 180 ? -6.521 -21.891 -71.211 1.00 125.60 217 LEU A C 1
ATOM 1303 O O . LEU A 1 180 ? -7.054 -20.917 -70.654 1.00 125.03 217 LEU A O 1
ATOM 1308 N N . TYR A 1 181 ? -5.167 -22.068 -71.286 1.00 119.24 218 TYR A N 1
ATOM 1309 C CA . TYR A 1 181 ? -4.249 -21.092 -70.722 1.00 118.34 218 TYR A CA 1
ATOM 1310 C C . TYR A 1 181 ? -4.623 -19.709 -71.282 1.00 122.18 218 TYR A C 1
ATOM 1311 O O . TYR A 1 181 ? -4.956 -18.823 -70.494 1.00 122.11 218 TYR A O 1
ATOM 1313 N N . LYS A 1 182 ? -4.751 -19.585 -72.629 1.00 118.44 219 LYS A N 1
ATOM 1314 C CA . LYS A 1 182 ? -5.138 -18.333 -73.300 1.00 117.06 219 LYS A CA 1
ATOM 1315 C C . LYS A 1 182 ? -6.575 -17.906 -72.954 1.00 117.81 219 LYS A C 1
ATOM 1316 O O . LYS A 1 182 ? -6.821 -16.705 -72.811 1.00 114.47 219 LYS A O 1
ATOM 1318 N N . GLU A 1 183 ? -7.505 -18.887 -72.797 1.00 115.29 220 GLU A N 1
ATOM 1319 C CA . GLU A 1 183 ? -8.922 -18.641 -72.478 1.00 116.45 220 GLU A CA 1
ATOM 1320 C C . GLU A 1 183 ? -9.015 -17.931 -71.146 1.00 122.87 220 GLU A C 1
ATOM 1321 O O . GLU A 1 183 ? -9.505 -16.797 -71.073 1.00 122.41 220 GLU A O 1
ATOM 1327 N N . VAL A 1 184 ? -8.480 -18.603 -70.100 1.00 120.12 221 VAL A N 1
ATOM 1328 C CA . VAL A 1 184 ? -8.460 -18.137 -68.730 1.00 119.31 221 VAL A CA 1
ATOM 1329 C C . VAL A 1 184 ? -7.651 -16.852 -68.630 1.00 120.82 221 VAL A C 1
ATOM 1330 O O . VAL A 1 184 ? -8.149 -15.895 -68.048 1.00 121.26 221 VAL A O 1
ATOM 1334 N N . SER A 1 185 ? -6.492 -16.768 -69.294 1.00 115.50 222 SER A N 1
ATOM 1335 C CA . SER A 1 185 ? -5.722 -15.519 -69.281 1.00 116.40 222 SER A CA 1
ATOM 1336 C C . SER A 1 185 ? -6.528 -14.346 -69.810 1.00 125.54 222 SER A C 1
ATOM 1337 O O . SER A 1 185 ? -6.332 -13.215 -69.370 1.00 124.91 222 SER A O 1
ATOM 1340 N N . GLU A 1 186 ? -7.447 -14.615 -70.754 1.00 126.76 223 GLU A N 1
ATOM 1341 C CA . GLU A 1 186 ? -8.290 -13.565 -71.304 1.00 127.59 223 GLU A CA 1
ATOM 1342 C C . GLU A 1 186 ? -9.307 -13.144 -70.282 1.00 130.73 223 GLU A C 1
ATOM 1343 O O . GLU A 1 186 ? -9.435 -11.939 -70.055 1.00 130.96 223 GLU A O 1
ATOM 1349 N N . ILE A 1 187 ? -9.919 -14.124 -69.562 1.00 125.64 224 ILE A N 1
ATOM 1350 C CA . ILE A 1 187 ? -10.855 -13.850 -68.461 1.00 125.11 224 ILE A CA 1
ATOM 1351 C C . ILE A 1 187 ? -10.162 -12.979 -67.397 1.00 130.41 224 ILE A C 1
ATOM 1352 O O . ILE A 1 187 ? -10.759 -12.015 -66.909 1.00 129.18 224 ILE A O 1
ATOM 1357 N N . ARG A 1 188 ? -8.886 -13.297 -67.084 1.00 128.33 225 ARG A N 1
ATOM 1358 C CA . ARG A 1 188 ? -8.107 -12.552 -66.110 1.00 129.03 225 ARG A CA 1
ATOM 1359 C C . ARG A 1 188 ? -7.916 -11.105 -66.535 1.00 134.44 225 ARG A C 1
ATOM 1360 O O . ARG A 1 188 ? -8.109 -10.225 -65.700 1.00 135.78 225 ARG A O 1
ATOM 1368 N N . LYS A 1 189 ? -7.595 -10.851 -67.822 1.00 130.40 226 LYS A N 1
ATOM 1369 C CA . LYS A 1 189 ? -7.423 -9.494 -68.369 1.00 129.86 226 LYS A CA 1
ATOM 1370 C C . LYS A 1 189 ? -8.743 -8.705 -68.224 1.00 135.87 226 LYS A C 1
ATOM 1371 O O . LYS A 1 189 ? -8.719 -7.511 -67.903 1.00 134.46 226 LYS A O 1
ATOM 1374 N N . SER A 1 190 ? -9.889 -9.409 -68.424 1.00 135.32 227 SER A N 1
ATOM 1375 C CA . SER A 1 190 ? -11.263 -8.894 -68.368 1.00 136.92 227 SER A CA 1
ATOM 1376 C C . SER A 1 190 ? -11.670 -8.535 -66.973 1.00 144.48 227 SER A C 1
ATOM 1377 O O . SER A 1 190 ? -12.454 -7.602 -66.784 1.00 144.96 227 SER A O 1
ATOM 1380 N N . ILE A 1 191 ? -11.202 -9.332 -66.000 1.00 142.37 228 ILE A N 1
ATOM 1381 C CA . ILE A 1 191 ? -11.494 -9.175 -64.576 1.00 142.11 228 ILE A CA 1
ATOM 1382 C C . ILE A 1 191 ? -10.808 -7.937 -64.030 1.00 145.19 228 ILE A C 1
ATOM 1383 O O . ILE A 1 191 ? -11.435 -7.176 -63.293 1.00 144.88 228 ILE A O 1
ATOM 1388 N N . LEU A 1 192 ? -9.542 -7.717 -64.414 1.00 141.58 229 LEU A N 1
ATOM 1389 C CA . LEU A 1 192 ? -8.822 -6.525 -63.991 1.00 142.47 229 LEU A CA 1
ATOM 1390 C C . LEU A 1 192 ? -9.494 -5.285 -64.625 1.00 152.32 229 LEU A C 1
ATOM 1391 O O . LEU A 1 192 ? -9.732 -4.297 -63.921 1.00 152.44 229 LEU A O 1
ATOM 1396 N N . ALA A 1 193 ? -9.892 -5.391 -65.923 1.00 152.47 230 ALA A N 1
ATOM 1397 C CA . ALA A 1 193 ? -10.609 -4.361 -66.689 1.00 153.70 230 ALA A CA 1
ATOM 1398 C C . ALA A 1 193 ? -11.943 -3.948 -66.004 1.00 161.13 230 ALA A C 1
ATOM 1399 O O . ALA A 1 193 ? -12.174 -2.758 -65.754 1.00 161.05 230 ALA A O 1
ATOM 1401 N N . ASP A 1 194 ? -12.794 -4.943 -65.685 1.00 159.54 231 ASP A N 1
ATOM 1402 C CA . ASP A 1 194 ? -14.069 -4.761 -64.994 1.00 160.16 231 ASP A CA 1
ATOM 1403 C C . ASP A 1 194 ? -14.229 -5.853 -63.901 1.00 163.50 231 ASP A C 1
ATOM 1404 O O . ASP A 1 194 ? -14.533 -7.006 -64.224 1.00 163.25 231 ASP A O 1
ATOM 1409 N N . PRO A 1 195 ? -13.967 -5.520 -62.610 1.00 158.60 232 PRO A N 1
ATOM 1410 C CA . PRO A 1 195 ? -14.102 -6.529 -61.537 1.00 158.10 232 PRO A CA 1
ATOM 1411 C C . PRO A 1 195 ? -15.507 -7.138 -61.373 1.00 161.65 232 PRO A C 1
ATOM 1412 O O . PRO A 1 195 ? -15.638 -8.310 -60.994 1.00 161.33 232 PRO A O 1
ATOM 1416 N N . SER A 1 196 ? -16.551 -6.342 -61.682 1.00 157.47 233 SER A N 1
ATOM 1417 C CA . SER A 1 196 ? -17.975 -6.700 -61.612 1.00 156.88 233 SER A CA 1
ATOM 1418 C C . SER A 1 196 ? -18.268 -7.974 -62.409 1.00 159.97 233 SER A C 1
ATOM 1419 O O . SER A 1 196 ? -19.171 -8.743 -62.055 1.00 158.95 233 SER A O 1
ATOM 1422 N N . SER A 1 197 ? -17.475 -8.187 -63.478 1.00 156.51 234 SER A N 1
ATOM 1423 C CA . SER A 1 197 ? -17.553 -9.321 -64.391 1.00 156.53 234 SER A CA 1
ATOM 1424 C C . SER A 1 197 ? -17.391 -10.643 -63.672 1.00 160.96 234 SER A C 1
ATOM 1425 O O . SER A 1 197 ? -18.180 -11.551 -63.934 1.00 160.70 234 SER A O 1
ATOM 1428 N N . PHE A 1 198 ? -16.368 -10.753 -62.768 1.00 157.20 235 PHE A N 1
ATOM 1429 C CA . PHE A 1 198 ? -16.013 -11.979 -62.038 1.00 156.46 235 PHE A CA 1
ATOM 1430 C C . PHE A 1 198 ? -17.211 -12.738 -61.519 1.00 159.82 235 PHE A C 1
ATOM 1431 O O . PHE A 1 198 ? -17.282 -13.951 -61.724 1.00 158.67 235 PHE A O 1
ATOM 1439 N N . ALA A 1 199 ? -18.171 -12.018 -60.903 1.00 156.63 236 ALA A N 1
ATOM 1440 C CA . ALA A 1 199 ? -19.399 -12.605 -60.384 1.00 156.63 236 ALA A CA 1
ATOM 1441 C C . ALA A 1 199 ? -20.205 -13.291 -61.506 1.00 160.76 236 ALA A C 1
ATOM 1442 O O . ALA A 1 199 ? -20.566 -14.470 -61.368 1.00 160.15 236 ALA A O 1
ATOM 1444 N N . LEU A 1 200 ? -20.419 -12.569 -62.636 1.00 157.57 237 LEU A N 1
ATOM 1445 C CA . LEU A 1 200 ? -21.174 -13.046 -63.804 1.00 157.57 237 LEU A CA 1
ATOM 1446 C C . LEU A 1 200 ? -20.544 -14.274 -64.469 1.00 161.26 237 LEU A C 1
ATOM 1447 O O . LEU A 1 200 ? -21.253 -15.254 -64.730 1.00 160.93 237 LEU A O 1
ATOM 1449 N N . ILE A 1 201 ? -19.209 -14.222 -64.710 1.00 156.92 238 ILE A N 1
ATOM 1450 C CA . ILE A 1 201 ? -18.413 -15.288 -65.331 1.00 156.31 238 ILE A CA 1
ATOM 1451 C C . ILE A 1 201 ? -18.330 -16.514 -64.408 1.00 164.16 238 ILE A C 1
ATOM 1452 O O . ILE A 1 201 ? -18.187 -17.642 -64.890 1.00 163.90 238 ILE A O 1
ATOM 1457 N N . ALA A 1 202 ? -18.445 -16.295 -63.084 1.00 163.90 239 ALA A N 1
ATOM 1458 C CA . ALA A 1 202 ? -18.436 -17.374 -62.098 1.00 165.10 239 ALA A CA 1
ATOM 1459 C C . ALA A 1 202 ? -19.776 -18.128 -62.099 1.00 172.20 239 ALA A C 1
ATOM 1460 O O . ALA A 1 202 ? -19.784 -19.337 -61.856 1.00 171.86 239 ALA A O 1
ATOM 1462 N N . GLY A 1 203 ? -20.874 -17.408 -62.382 1.00 170.67 240 GLY A N 1
ATOM 1463 C CA . GLY A 1 203 ? -22.218 -17.967 -62.523 1.00 171.17 240 GLY A CA 1
ATOM 1464 C C . GLY A 1 203 ? -22.450 -18.539 -63.917 1.00 176.64 240 GLY A C 1
ATOM 1465 O O . GLY A 1 203 ? -23.331 -19.385 -64.111 1.00 175.45 240 GLY A O 1
ATOM 1466 N N . SER A 1 204 ? -21.637 -18.072 -64.900 1.00 175.10 241 SER A N 1
ATOM 1467 C CA . SER A 1 204 ? -21.632 -18.465 -66.314 1.00 175.89 241 SER A CA 1
ATOM 1468 C C . SER A 1 204 ? -21.315 -19.970 -66.512 1.00 182.53 241 SER A C 1
ATOM 1469 O O . SER A 1 204 ? -20.584 -20.541 -65.699 1.00 182.03 241 SER A O 1
ATOM 1472 N N . PRO A 1 205 ? -21.840 -20.612 -67.595 1.00 181.05 242 PRO A N 1
ATOM 1473 C CA . PRO A 1 205 ? -21.607 -22.059 -67.802 1.00 181.00 242 PRO A CA 1
ATOM 1474 C C . PRO A 1 205 ? -20.177 -22.610 -67.940 1.00 184.11 242 PRO A C 1
ATOM 1475 O O . PRO A 1 205 ? -20.020 -23.824 -67.773 1.00 183.38 242 PRO A O 1
ATOM 1479 N N . ARG A 1 206 ? -19.150 -21.769 -68.262 1.00 180.24 243 ARG A N 1
ATOM 1480 C CA . ARG A 1 206 ? -17.751 -22.243 -68.406 1.00 179.56 243 ARG A CA 1
ATOM 1481 C C . ARG A 1 206 ? -17.177 -22.771 -67.089 1.00 183.36 243 ARG A C 1
ATOM 1482 O O . ARG A 1 206 ? -16.450 -23.771 -67.090 1.00 182.58 243 ARG A O 1
ATOM 1490 N N . ASN A 1 207 ? -17.526 -22.100 -65.970 1.00 179.94 244 ASN A N 1
ATOM 1491 C CA . ASN A 1 207 ? -17.124 -22.457 -64.610 1.00 179.85 244 ASN A CA 1
ATOM 1492 C C . ASN A 1 207 ? -17.729 -23.816 -64.210 1.00 184.35 244 ASN A C 1
ATOM 1493 O O . ASN A 1 207 ? -18.754 -24.210 -64.770 1.00 184.00 244 ASN A O 1
ATOM 1498 N N . ASP A 1 208 ? -17.088 -24.532 -63.257 1.00 181.48 245 ASP A N 1
ATOM 1499 C CA . ASP A 1 208 ? -17.530 -25.833 -62.728 1.00 181.71 245 ASP A CA 1
ATOM 1500 C C . ASP A 1 208 ? -19.002 -25.754 -62.228 1.00 187.23 245 ASP A C 1
ATOM 1501 O O . ASP A 1 208 ? -19.373 -24.715 -61.673 1.00 187.79 245 ASP A O 1
ATOM 1506 N N . PRO A 1 209 ? -19.861 -26.798 -62.413 1.00 183.57 246 PRO A N 1
ATOM 1507 C CA . PRO A 1 209 ? -21.262 -26.694 -61.946 1.00 183.29 246 PRO A CA 1
ATOM 1508 C C . PRO A 1 209 ? -21.455 -26.346 -60.461 1.00 186.60 246 PRO A C 1
ATOM 1509 O O . PRO A 1 209 ? -22.384 -25.598 -60.133 1.00 186.12 246 PRO A O 1
ATOM 1513 N N . ALA A 1 210 ? -20.570 -26.868 -59.575 1.00 182.51 247 ALA A N 1
ATOM 1514 C CA . ALA A 1 210 ? -20.597 -26.648 -58.122 1.00 182.01 247 ALA A CA 1
ATOM 1515 C C . ALA A 1 210 ? -20.434 -25.172 -57.713 1.00 184.89 247 ALA A C 1
ATOM 1516 O O . ALA A 1 210 ? -21.061 -24.718 -56.750 1.00 183.85 247 ALA A O 1
ATOM 1518 N N . LEU A 1 211 ? -19.607 -24.433 -58.462 1.00 181.70 248 LEU A N 1
ATOM 1519 C CA . LEU A 1 211 ? -19.324 -23.017 -58.224 1.00 181.88 248 LEU A CA 1
ATOM 1520 C C . LEU A 1 211 ? -20.372 -22.080 -58.833 1.00 186.01 248 LEU A C 1
ATOM 1521 O O . LEU A 1 211 ? -20.575 -20.991 -58.295 1.00 185.35 248 LEU A O 1
ATOM 1526 N N . ARG A 1 212 ? -21.031 -22.500 -59.950 1.00 182.76 249 ARG A N 1
ATOM 1527 C CA . ARG A 1 212 ? -22.079 -21.743 -60.667 1.00 182.29 249 ARG A CA 1
ATOM 1528 C C . ARG A 1 212 ? -23.230 -21.343 -59.727 1.00 184.69 249 ARG A C 1
ATOM 1529 O O . ARG A 1 212 ? -23.684 -20.189 -59.754 1.00 184.01 249 ARG A O 1
ATOM 1537 N N . ALA A 1 213 ? -23.678 -22.309 -58.891 1.00 179.79 250 ALA A N 1
ATOM 1538 C CA . ALA A 1 213 ? -24.747 -22.146 -57.912 1.00 178.88 250 ALA A CA 1
ATOM 1539 C C . ALA A 1 213 ? -24.361 -21.103 -56.859 1.00 180.64 250 ALA A C 1
ATOM 1540 O O . ALA A 1 213 ? -25.030 -20.070 -56.757 1.00 179.84 250 ALA A O 1
ATOM 1542 N N . ARG A 1 214 ? -23.234 -21.345 -56.136 1.00 175.63 251 ARG A N 1
ATOM 1543 C CA . ARG A 1 214 ? -22.691 -20.482 -55.078 1.00 174.04 251 ARG A CA 1
ATOM 1544 C C . ARG A 1 214 ? -21.940 -19.214 -55.593 1.00 175.21 251 ARG A C 1
ATOM 1545 O O . ARG A 1 214 ? -21.115 -18.678 -54.855 1.00 174.70 251 ARG A O 1
ATOM 1547 N N . ARG A 1 215 ? -22.263 -18.722 -56.836 1.00 169.59 252 ARG A N 1
ATOM 1548 C CA . ARG A 1 215 ? -21.692 -17.544 -57.545 1.00 168.19 252 ARG A CA 1
ATOM 1549 C C . ARG A 1 215 ? -20.142 -17.503 -57.738 1.00 167.38 252 ARG A C 1
ATOM 1550 O O . ARG A 1 215 ? -19.589 -16.434 -58.011 1.00 166.31 252 ARG A O 1
ATOM 1558 N N . GLY A 1 216 ? -19.485 -18.665 -57.616 1.00 160.59 253 GLY A N 1
ATOM 1559 C CA . GLY A 1 216 ? -18.033 -18.832 -57.696 1.00 158.78 253 GLY A CA 1
ATOM 1560 C C . GLY A 1 216 ? -17.319 -18.612 -56.366 1.00 158.80 253 GLY A C 1
ATOM 1561 O O . GLY A 1 216 ? -16.121 -18.889 -56.234 1.00 158.15 253 GLY A O 1
ATOM 1562 N N . MET A 1 217 ? -18.068 -18.091 -55.374 1.00 152.09 254 MET A N 1
ATOM 1563 C CA . MET A 1 217 ? -17.650 -17.735 -54.024 1.00 149.97 254 MET A CA 1
ATOM 1564 C C . MET A 1 217 ? -17.389 -18.898 -53.109 1.00 149.80 254 MET A C 1
ATOM 1565 O O . MET A 1 217 ? -18.150 -19.872 -53.093 1.00 149.38 254 MET A O 1
ATOM 1570 N N . VAL A 1 218 ? -16.327 -18.751 -52.292 1.00 142.67 255 VAL A N 1
ATOM 1571 C CA . VAL A 1 218 ? -15.926 -19.664 -51.226 1.00 140.15 255 VAL A CA 1
ATOM 1572 C C . VAL A 1 218 ? -15.936 -18.816 -49.942 1.00 141.05 255 VAL A C 1
ATOM 1573 O O . VAL A 1 218 ? -15.259 -17.781 -49.854 1.00 140.59 255 VAL A O 1
ATOM 1577 N N . GLU A 1 219 ? -16.783 -19.210 -48.989 1.00 134.86 256 GLU A N 1
ATOM 1578 C CA . GLU A 1 219 ? -16.943 -18.473 -47.742 1.00 132.80 256 GLU A CA 1
ATOM 1579 C C . GLU A 1 219 ? -15.886 -18.837 -46.706 1.00 132.11 256 GLU A C 1
ATOM 1580 O O . GLU A 1 219 ? -15.356 -19.958 -46.756 1.00 132.21 256 GLU A O 1
ATOM 1586 N N . TRP A 1 220 ? -15.572 -17.858 -45.788 1.00 123.01 257 TRP A N 1
ATOM 1587 C CA . TRP A 1 220 ? -14.595 -17.874 -44.672 1.00 118.90 257 TRP A CA 1
ATOM 1588 C C . TRP A 1 220 ? -13.961 -19.216 -44.364 1.00 124.28 257 TRP A C 1
ATOM 1589 O O . TRP A 1 220 ? -14.653 -20.155 -43.970 1.00 125.49 257 TRP A O 1
ATOM 1600 N N . ILE A 1 221 ? -12.651 -19.310 -44.589 1.00 120.93 258 ILE A N 1
ATOM 1601 C CA . ILE A 1 221 ? -11.869 -20.536 -44.445 1.00 121.17 258 ILE A CA 1
ATOM 1602 C C . ILE A 1 221 ? -10.396 -20.196 -44.144 1.00 128.15 258 ILE A C 1
ATOM 1603 O O . ILE A 1 221 ? -9.877 -19.165 -44.585 1.00 126.73 258 ILE A O 1
ATOM 1608 N N . SER A 1 222 ? -9.726 -21.064 -43.387 1.00 127.89 259 SER A N 1
ATOM 1609 C CA . SER A 1 222 ? -8.315 -20.845 -43.130 1.00 128.90 259 SER A CA 1
ATOM 1610 C C . SER A 1 222 ? -7.546 -21.399 -44.293 1.00 132.16 259 SER A C 1
ATOM 1611 O O . SER A 1 222 ? -7.890 -22.460 -44.834 1.00 130.85 259 SER A O 1
ATOM 1614 N N . SER A 1 223 ? -6.458 -20.707 -44.630 1.00 129.15 260 SER A N 1
ATOM 1615 C CA . SER A 1 223 ? -5.543 -21.121 -45.685 1.00 128.98 260 SER A CA 1
ATOM 1616 C C . SER A 1 223 ? -5.046 -22.539 -45.371 1.00 131.98 260 SER A C 1
ATOM 1617 O O . SER A 1 223 ? -4.750 -23.284 -46.294 1.00 131.76 260 SER A O 1
ATOM 1620 N N . PHE A 1 224 ? -5.062 -22.937 -44.074 1.00 128.67 261 PHE A N 1
ATOM 1621 C CA . PHE A 1 224 ? -4.666 -24.265 -43.586 1.00 128.28 261 PHE A CA 1
ATOM 1622 C C . PHE A 1 224 ? -5.702 -25.342 -43.903 1.00 133.68 261 PHE A C 1
ATOM 1623 O O . PHE A 1 224 ? -5.316 -26.416 -44.375 1.00 133.06 261 PHE A O 1
ATOM 1631 N N . ASP A 1 225 ? -7.001 -25.073 -43.617 1.00 131.44 262 ASP A N 1
ATOM 1632 C CA . ASP A 1 225 ? -8.098 -25.997 -43.922 1.00 132.50 262 ASP A CA 1
ATOM 1633 C C . ASP A 1 225 ? -8.232 -26.115 -45.440 1.00 137.32 262 ASP A C 1
ATOM 1634 O O . ASP A 1 225 ? -8.565 -27.188 -45.955 1.00 137.75 262 ASP A O 1
ATOM 1639 N N . LEU A 1 226 ? -7.976 -24.998 -46.153 1.00 132.87 263 LEU A N 1
ATOM 1640 C CA . LEU A 1 226 ? -7.992 -24.961 -47.601 1.00 132.23 263 LEU A CA 1
ATOM 1641 C C . LEU A 1 226 ? -6.855 -25.854 -48.128 1.00 135.14 263 LEU A C 1
ATOM 1642 O O . LEU A 1 226 ? -7.129 -26.734 -48.939 1.00 134.63 263 LEU A O 1
ATOM 1647 N N . TYR A 1 227 ? -5.626 -25.707 -47.576 1.00 131.60 264 TYR A N 1
ATOM 1648 C CA . TYR A 1 227 ? -4.416 -26.492 -47.893 1.00 132.42 264 TYR A CA 1
ATOM 1649 C C . TYR A 1 227 ? -4.676 -27.997 -47.768 1.00 136.50 264 TYR A C 1
ATOM 1650 O O . TYR A 1 227 ? -3.956 -28.802 -48.365 1.00 135.07 264 TYR A O 1
ATOM 1659 N N . LYS A 1 228 ? -5.720 -28.370 -46.994 1.00 134.62 265 LYS A N 1
ATOM 1660 C CA . LYS A 1 228 ? -6.143 -29.756 -46.821 1.00 134.85 265 LYS A CA 1
ATOM 1661 C C . LYS A 1 228 ? -6.907 -30.165 -48.079 1.00 140.01 265 LYS A C 1
ATOM 1662 O O . LYS A 1 228 ? -6.539 -31.176 -48.684 1.00 140.14 265 LYS A O 1
ATOM 1664 N N . TYR A 1 229 ? -7.918 -29.343 -48.515 1.00 136.10 266 TYR A N 1
ATOM 1665 C CA . TYR A 1 229 ? -8.701 -29.585 -49.741 1.00 135.25 266 TYR A CA 1
ATOM 1666 C C . TYR A 1 229 ? -7.826 -29.443 -51.010 1.00 139.33 266 TYR A C 1
ATOM 1667 O O . TYR A 1 229 ? -7.904 -30.305 -51.891 1.00 139.80 266 TYR A O 1
ATOM 1676 N N . SER A 1 230 ? -6.994 -28.368 -51.090 1.00 133.95 267 SER A N 1
ATOM 1677 C CA . SER A 1 230 ? -6.052 -28.125 -52.190 1.00 132.60 267 SER A CA 1
ATOM 1678 C C . SER A 1 230 ? -4.834 -27.302 -51.794 1.00 133.38 267 SER A C 1
ATOM 1679 O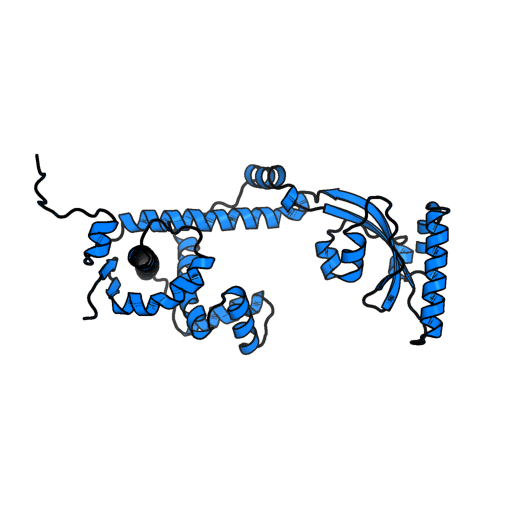 O . SER A 1 230 ? -4.930 -26.081 -51.599 1.00 132.10 267 SER A O 1
ATOM 1682 N N . LYS A 1 231 ? -3.671 -27.982 -51.740 1.00 128.49 268 LYS A N 1
ATOM 1683 C CA . LYS A 1 231 ? -2.372 -27.382 -51.439 1.00 127.73 268 LYS A CA 1
ATOM 1684 C C . LYS A 1 231 ? -2.058 -26.211 -52.414 1.00 129.43 268 LYS A C 1
ATOM 1685 O O . LYS A 1 231 ? -1.666 -25.127 -51.964 1.00 128.11 268 LYS A O 1
ATOM 1691 N N . ILE A 1 232 ? -2.337 -26.407 -53.734 1.00 125.03 269 ILE A N 1
ATOM 1692 C CA . ILE A 1 232 ? -2.130 -25.391 -54.770 1.00 123.40 269 ILE A CA 1
ATOM 1693 C C . ILE A 1 232 ? -2.956 -24.149 -54.483 1.00 123.97 269 ILE A C 1
ATOM 1694 O O . ILE A 1 232 ? -2.377 -23.086 -54.220 1.00 123.35 269 ILE A O 1
ATOM 1699 N N . THR A 1 233 ? -4.298 -24.299 -54.496 1.00 117.83 270 THR A N 1
ATOM 1700 C CA . THR A 1 233 ? -5.255 -23.214 -54.263 1.00 117.09 270 THR A CA 1
ATOM 1701 C C . THR A 1 233 ? -4.852 -22.345 -53.076 1.00 123.19 270 THR A C 1
ATOM 1702 O O . THR A 1 233 ? -4.825 -21.117 -53.204 1.00 121.91 270 THR A O 1
ATOM 1706 N N . ALA A 1 234 ? -4.489 -22.997 -51.943 1.00 121.69 271 ALA A N 1
ATOM 1707 C CA . ALA A 1 234 ? -4.079 -22.324 -50.720 1.00 121.93 271 ALA A CA 1
ATOM 1708 C C . ALA A 1 234 ? -2.771 -21.555 -50.896 1.00 124.66 271 ALA A C 1
ATOM 1709 O O . ALA A 1 234 ? -2.775 -20.333 -50.716 1.00 123.95 271 ALA A O 1
ATOM 1711 N N . THR A 1 235 ? -1.680 -22.244 -51.319 1.00 119.76 272 THR A N 1
ATOM 1712 C CA . THR A 1 235 ? -0.368 -21.610 -51.542 1.00 119.31 272 THR A CA 1
ATOM 1713 C C . THR A 1 235 ? -0.437 -20.379 -52.454 1.00 121.26 272 THR A C 1
ATOM 1714 O O . THR A 1 235 ? 0.374 -19.458 -52.316 1.00 121.14 272 THR A O 1
ATOM 1718 N N . ILE A 1 236 ? -1.424 -20.375 -53.365 1.00 114.92 273 ILE A N 1
ATOM 1719 C CA . ILE A 1 236 ? -1.720 -19.308 -54.311 1.00 113.22 273 ILE A CA 1
ATOM 1720 C C . ILE A 1 236 ? -2.510 -18.203 -53.584 1.00 116.65 273 ILE A C 1
ATOM 1721 O O . ILE A 1 236 ? -2.207 -17.026 -53.791 1.00 116.80 273 ILE A O 1
ATOM 1726 N N . ALA A 1 237 ? -3.533 -18.581 -52.762 1.00 110.95 274 ALA A N 1
ATOM 1727 C CA . ALA A 1 237 ? -4.406 -17.627 -52.071 1.00 110.12 274 ALA A CA 1
ATOM 1728 C C . ALA A 1 237 ? -3.725 -16.895 -50.932 1.00 117.09 274 ALA A C 1
ATOM 1729 O O . ALA A 1 237 ? -3.800 -15.656 -50.841 1.00 115.87 274 ALA A O 1
ATOM 1731 N N . ALA A 1 238 ? -3.061 -17.680 -50.051 1.00 115.77 275 ALA A N 1
ATOM 1732 C CA . ALA A 1 238 ? -2.346 -17.244 -48.854 1.00 114.91 275 ALA A CA 1
ATOM 1733 C C . ALA A 1 238 ? -1.620 -15.892 -49.019 1.00 117.72 275 ALA A C 1
ATOM 1734 O O . ALA A 1 238 ? -1.949 -14.959 -48.238 1.00 119.49 275 ALA A O 1
ATOM 1736 N N . PRO A 1 239 ? -0.741 -15.714 -50.074 1.00 108.31 276 PRO A N 1
ATOM 1737 C CA . PRO A 1 239 ? -0.017 -14.437 -50.213 1.00 106.09 276 PRO A CA 1
ATOM 1738 C C . PRO A 1 239 ? -0.808 -13.270 -50.759 1.00 109.61 276 PRO A C 1
ATOM 1739 O O . PRO A 1 239 ? -0.309 -12.151 -50.726 1.00 110.75 276 PRO A O 1
ATOM 1743 N N . LEU A 1 240 ? -2.030 -13.478 -51.215 1.00 105.80 277 LEU A N 1
ATOM 1744 C CA . LEU A 1 240 ? -2.666 -12.312 -51.797 1.00 106.87 277 LEU A CA 1
ATOM 1745 C C . LEU A 1 240 ? -3.479 -11.441 -50.883 1.00 111.69 277 LEU A C 1
ATOM 1746 O O . LEU A 1 240 ? -4.301 -11.967 -50.125 1.00 111.49 277 LEU A O 1
ATOM 1751 N N . PRO A 1 241 ? -3.337 -10.093 -51.059 1.00 108.69 278 PRO A N 1
ATOM 1752 C CA . PRO A 1 241 ? -4.166 -9.121 -50.310 1.00 109.21 278 PRO A CA 1
ATOM 1753 C C . PRO A 1 241 ? -5.658 -9.153 -50.606 1.00 115.72 278 PRO A C 1
ATOM 1754 O O . PRO A 1 241 ? -6.112 -9.978 -51.388 1.00 115.40 278 PRO A O 1
ATOM 1758 N N . ASN A 1 242 ? -6.420 -8.222 -50.002 1.00 115.46 279 ASN A N 1
ATOM 1759 C CA . ASN A 1 242 ? -7.843 -8.105 -50.294 1.00 117.15 279 ASN A CA 1
ATOM 1760 C C . ASN A 1 242 ? -7.948 -7.603 -51.762 1.00 127.07 279 ASN A C 1
ATOM 1761 O O . ASN A 1 242 ? -7.137 -6.749 -52.191 1.00 127.05 279 ASN A O 1
ATOM 1766 N N . GLY A 1 243 ? -8.853 -8.221 -52.536 1.00 125.20 280 GLY A N 1
ATOM 1767 C CA . GLY A 1 243 ? -9.027 -7.900 -53.950 1.00 125.40 280 GLY A CA 1
ATOM 1768 C C . GLY A 1 243 ? -7.892 -8.344 -54.869 1.00 129.50 280 GLY A C 1
ATOM 1769 O O . GLY A 1 243 ? -7.844 -7.938 -56.039 1.00 130.55 280 GLY A O 1
ATOM 1770 N N . GLY A 1 244 ? -6.980 -9.163 -54.350 1.00 123.51 281 GLY A N 1
ATOM 1771 C CA . GLY A 1 244 ? -5.874 -9.688 -55.125 1.00 122.69 281 GLY A CA 1
ATOM 1772 C C . GLY A 1 244 ? -6.385 -10.727 -56.101 1.00 127.63 281 GLY A C 1
ATOM 1773 O O . GLY A 1 244 ? -7.100 -11.656 -55.710 1.00 127.50 281 GLY A O 1
ATOM 1774 N N . VAL A 1 245 ? -6.064 -10.553 -57.390 1.00 123.94 282 VAL A N 1
ATOM 1775 C CA . VAL A 1 245 ? -6.435 -11.532 -58.413 1.00 122.77 282 VAL A CA 1
ATOM 1776 C C . VAL A 1 245 ? -5.220 -12.427 -58.586 1.00 118.86 282 VAL A C 1
ATOM 1777 O O . VAL A 1 245 ? -4.119 -11.914 -58.819 1.00 117.10 282 VAL A O 1
ATOM 1781 N N . SER A 1 246 ? -5.404 -13.747 -58.459 1.00 111.49 283 SER A N 1
ATOM 1782 C CA . SER A 1 246 ? -4.291 -14.676 -58.636 1.00 110.29 283 SER A CA 1
ATOM 1783 C C . SER A 1 246 ? -3.893 -14.768 -60.100 1.00 117.64 283 SER A C 1
ATOM 1784 O O . SER A 1 246 ? -4.700 -14.490 -60.978 1.00 117.56 283 SER A O 1
ATOM 1787 N N . GLU A 1 247 ? -2.665 -15.182 -60.374 1.00 116.46 284 GLU A N 1
ATOM 1788 C CA . GLU A 1 247 ? -2.243 -15.423 -61.748 1.00 116.54 284 GLU A CA 1
ATOM 1789 C C . GLU A 1 247 ? -2.959 -16.720 -62.212 1.00 121.40 284 GLU A C 1
ATOM 1790 O O . GLU A 1 247 ? -3.607 -17.412 -61.408 1.00 120.76 284 GLU A O 1
ATOM 1796 N N . VAL A 1 248 ? -2.915 -17.002 -63.507 1.00 118.58 285 VAL A N 1
ATOM 1797 C CA . VAL A 1 248 ? -3.595 -18.184 -64.020 1.00 118.05 285 VAL A CA 1
ATOM 1798 C C . VAL A 1 248 ? -2.817 -19.403 -63.558 1.00 120.32 285 VAL A C 1
ATOM 1799 O O . VAL A 1 248 ? -1.593 -19.466 -63.723 1.00 120.19 285 VAL A O 1
ATOM 1803 N N . PHE A 1 249 ? -3.514 -20.320 -62.902 1.00 115.04 286 PHE A N 1
ATOM 1804 C CA . PHE A 1 249 ? -2.865 -21.499 -62.365 1.00 114.31 286 PHE A CA 1
ATOM 1805 C C . PHE A 1 249 ? -3.701 -22.731 -62.597 1.00 121.17 286 PHE A C 1
ATOM 1806 O O . PHE A 1 249 ? -4.885 -22.618 -62.913 1.00 120.09 286 PHE A O 1
ATOM 1814 N N . ARG A 1 250 ? -3.099 -23.906 -62.370 1.00 121.08 287 ARG A N 1
ATOM 1815 C CA . ARG A 1 250 ? -3.764 -25.194 -62.493 1.00 122.38 287 ARG A CA 1
ATOM 1816 C C . ARG A 1 250 ? -4.026 -25.840 -61.164 1.00 131.36 287 ARG A C 1
ATOM 1817 O O . ARG A 1 250 ? -3.175 -25.853 -60.270 1.00 129.99 287 ARG A O 1
ATOM 1825 N N . ASP A 1 251 ? -5.235 -26.404 -61.065 1.00 133.04 288 ASP A N 1
ATOM 1826 C CA . ASP A 1 251 ? -5.810 -27.166 -59.958 1.00 134.09 288 ASP A CA 1
ATOM 1827 C C . ASP A 1 251 ? -5.016 -28.457 -59.812 1.00 139.80 288 ASP A C 1
ATOM 1828 O O . ASP A 1 251 ? -4.295 -28.860 -60.728 1.00 139.14 288 ASP A O 1
ATOM 1833 N N . GLU A 1 252 ? -5.207 -29.150 -58.690 1.00 138.41 289 GLU A N 1
ATOM 1834 C CA . GLU A 1 252 ? -4.600 -30.469 -58.460 1.00 138.41 289 GLU A CA 1
ATOM 1835 C C . GLU A 1 252 ? -5.384 -31.505 -59.327 1.00 142.69 289 GLU A C 1
ATOM 1836 O O . GLU A 1 252 ? -4.916 -32.629 -59.533 1.00 142.69 289 GLU A O 1
ATOM 1842 N N . ARG A 1 253 ? -6.558 -31.062 -59.865 1.00 138.56 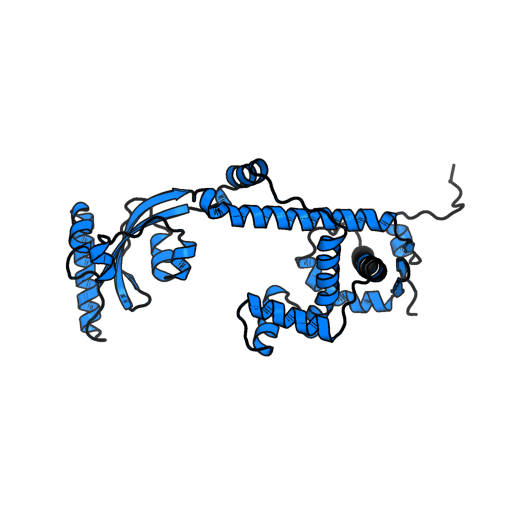290 ARG A N 1
ATOM 1843 C CA . ARG A 1 253 ? -7.507 -31.752 -60.750 1.00 137.92 290 ARG A CA 1
ATOM 1844 C C . ARG A 1 253 ? -7.307 -31.241 -62.205 1.00 139.48 290 ARG A C 1
ATOM 1845 O O . ARG A 1 253 ? -8.244 -31.233 -63.013 1.00 138.10 290 ARG A O 1
ATOM 1853 N N . LYS A 1 254 ? -6.090 -30.771 -62.505 1.00 134.70 291 LYS A N 1
ATOM 1854 C CA . LYS A 1 254 ? -5.687 -30.223 -63.800 1.00 133.84 291 LYS A CA 1
ATOM 1855 C C . LYS A 1 254 ? -6.601 -29.132 -64.457 1.00 135.58 291 LYS A C 1
ATOM 1856 O O . LYS A 1 254 ? -6.398 -28.820 -65.633 1.00 135.40 291 LYS A O 1
ATOM 1858 N N . ARG A 1 255 ? -7.554 -28.521 -63.694 1.00 130.19 292 ARG A N 1
ATOM 1859 C CA . ARG A 1 255 ? -8.434 -27.436 -64.199 1.00 129.40 292 ARG A CA 1
ATOM 1860 C C . ARG A 1 255 ? -7.663 -26.115 -64.255 1.00 130.17 292 ARG A C 1
ATOM 1861 O O . ARG A 1 255 ? -6.812 -25.873 -63.406 1.00 129.93 292 ARG A O 1
ATOM 1869 N N . TYR A 1 256 ? -7.994 -25.241 -65.203 1.00 124.57 293 TYR A N 1
ATOM 1870 C CA . TYR A 1 256 ? -7.345 -23.941 -65.333 1.00 123.60 293 TYR A CA 1
ATOM 1871 C C . TYR A 1 256 ? -8.101 -22.903 -64.515 1.00 123.85 293 TYR A C 1
ATOM 1872 O O . TYR A 1 256 ? -9.269 -22.626 -64.794 1.00 121.76 293 TYR A O 1
ATOM 1881 N N . CYS A 1 257 ? -7.447 -22.377 -63.447 1.00 120.12 294 CYS A N 1
ATOM 1882 C CA . CYS A 1 257 ? -8.082 -21.459 -62.493 1.00 119.09 294 CYS A CA 1
ATOM 1883 C C . CYS A 1 257 ? -7.544 -20.065 -62.372 1.00 118.85 294 CYS A C 1
ATOM 1884 O O . CYS A 1 257 ? -6.398 -19.756 -62.726 1.00 116.75 294 CYS A O 1
ATOM 1887 N N . ILE A 1 258 ? -8.398 -19.248 -61.766 1.00 115.49 295 ILE A N 1
ATOM 1888 C CA . ILE A 1 258 ? -8.196 -17.868 -61.387 1.00 116.73 295 ILE A CA 1
ATOM 1889 C C . ILE A 1 258 ? -9.006 -17.627 -60.116 1.00 123.10 295 ILE A C 1
ATOM 1890 O O . ILE A 1 258 ? -10.192 -17.993 -60.071 1.00 123.85 295 ILE A O 1
ATOM 1895 N N . LEU A 1 259 ? -8.369 -17.036 -59.079 1.00 118.79 296 LEU A N 1
ATOM 1896 C CA . LEU A 1 259 ? -9.096 -16.697 -57.871 1.00 118.47 296 LEU A CA 1
ATOM 1897 C C . LEU A 1 259 ? -8.845 -15.273 -57.460 1.00 122.53 296 LEU A C 1
ATOM 1898 O O . LEU A 1 259 ? -7.795 -14.705 -57.810 1.00 122.51 296 LEU A O 1
ATOM 1903 N N . LYS A 1 260 ? -9.820 -14.690 -56.726 1.00 118.42 297 LYS A N 1
ATOM 1904 C CA . LYS A 1 260 ? -9.729 -13.326 -56.210 1.00 118.33 297 LYS A CA 1
ATOM 1905 C C . LYS A 1 260 ? -10.165 -13.275 -54.753 1.00 125.33 297 LYS A C 1
ATOM 1906 O O . LYS A 1 260 ? -11.285 -13.697 -54.433 1.00 126.10 297 LYS A O 1
ATOM 1912 N N . ILE A 1 261 ? -9.289 -12.737 -53.872 1.00 121.81 298 ILE A N 1
ATOM 1913 C CA . ILE A 1 261 ? -9.601 -12.585 -52.451 1.00 121.17 298 ILE A CA 1
ATOM 1914 C C . ILE A 1 261 ? -10.658 -11.522 -52.341 1.00 126.19 298 ILE A C 1
ATOM 1915 O O . ILE A 1 261 ? -10.471 -10.413 -52.844 1.00 125.95 298 ILE A O 1
ATOM 1920 N N . GLU A 1 262 ? -11.789 -11.888 -51.740 1.00 123.16 299 GLU A N 1
ATOM 1921 C CA . GLU A 1 262 ? -12.922 -10.999 -51.555 1.00 123.97 299 GLU A CA 1
ATOM 1922 C C . GLU A 1 262 ? -12.972 -10.418 -50.132 1.00 128.79 299 GLU A C 1
ATOM 1923 O O . GLU A 1 262 ? -13.612 -9.388 -49.901 1.00 128.70 299 GLU A O 1
ATOM 1929 N N . GLY A 1 263 ? -12.273 -11.079 -49.212 1.00 125.66 300 GLY A N 1
ATOM 1930 C CA . GLY A 1 263 ? -12.180 -10.714 -47.802 1.00 124.65 300 GLY A CA 1
ATOM 1931 C C . GLY A 1 263 ? -11.119 -11.464 -47.010 1.00 125.71 300 GLY A C 1
ATOM 1932 O O . GLY A 1 263 ? -10.748 -12.602 -47.330 1.00 125.10 300 GLY A O 1
ATOM 1933 N N . LYS A 1 264 ? -10.639 -10.813 -45.951 1.00 119.67 301 LYS A N 1
ATOM 1934 C CA . LYS A 1 264 ? -9.624 -11.312 -45.023 1.00 117.46 301 LYS A CA 1
ATOM 1935 C C . LYS A 1 264 ? -10.037 -10.818 -43.640 1.00 119.79 301 LYS A C 1
ATOM 1936 O O . LYS A 1 264 ? -10.518 -9.686 -43.523 1.00 120.68 301 LYS A O 1
ATOM 1942 N N . ARG A 1 265 ? -9.887 -11.658 -42.604 1.00 113.40 302 ARG A N 1
ATOM 1943 C CA . ARG A 1 265 ? -10.203 -11.311 -41.206 1.00 111.31 302 ARG A CA 1
ATOM 1944 C C . ARG A 1 265 ? -9.440 -12.244 -40.272 1.00 113.82 302 ARG A C 1
ATOM 1945 O O . ARG A 1 265 ? -9.218 -13.403 -40.648 1.00 111.93 302 ARG A O 1
ATOM 1953 N N . PRO A 1 266 ? -9.078 -11.780 -39.036 1.00 110.19 303 PRO A N 1
ATOM 1954 C CA . PRO A 1 266 ? -8.387 -12.666 -38.090 1.00 108.87 303 PRO A CA 1
ATOM 1955 C C . PRO A 1 266 ? -9.371 -13.724 -37.656 1.00 111.34 303 PRO A C 1
ATOM 1956 O O . PRO A 1 266 ? -10.536 -13.394 -37.402 1.00 109.76 303 PRO A O 1
ATOM 1960 N N . THR A 1 267 ? -8.937 -14.990 -37.674 1.00 109.11 304 THR A N 1
ATOM 1961 C CA . THR A 1 267 ? -9.806 -16.099 -37.329 1.00 110.84 304 THR A CA 1
ATOM 1962 C C . THR A 1 267 ? -10.496 -15.926 -35.972 1.00 122.10 304 THR A C 1
ATOM 1963 O O . THR A 1 267 ? -9.812 -15.695 -34.970 1.00 121.82 304 THR A O 1
ATOM 1967 N N . PRO A 1 268 ? -11.859 -15.900 -35.952 1.00 123.88 305 PRO A N 1
ATOM 1968 C CA . PRO A 1 268 ? -12.581 -15.669 -34.688 1.00 125.23 305 PRO A CA 1
ATOM 1969 C C . PRO A 1 268 ? -12.326 -16.750 -33.646 1.00 131.69 305 PRO A C 1
ATOM 1970 O O . PRO A 1 268 ? -12.259 -17.941 -33.987 1.00 131.82 305 PRO A O 1
ATOM 1974 N N . MET A 1 269 ? -12.206 -16.329 -32.373 1.00 128.79 306 MET A N 1
ATOM 1975 C CA . MET A 1 269 ? -11.956 -17.224 -31.252 1.00 128.83 306 MET A CA 1
ATOM 1976 C C . MET A 1 269 ? -12.844 -18.439 -31.270 1.00 131.76 306 MET A C 1
ATOM 1977 O O . MET A 1 269 ? -12.355 -19.552 -31.128 1.00 131.50 306 MET A O 1
ATOM 1982 N N . GLU A 1 270 ? -14.134 -18.221 -31.508 1.00 127.88 307 GLU A N 1
ATOM 1983 C CA . GLU A 1 270 ? -15.205 -19.210 -31.532 1.00 128.20 307 GLU A CA 1
ATOM 1984 C C . GLU A 1 270 ? -14.817 -20.473 -32.247 1.00 132.80 307 GLU A C 1
ATOM 1985 O O . GLU A 1 270 ? -15.201 -21.559 -31.819 1.00 134.06 307 GLU A O 1
ATOM 1991 N N . ASN A 1 271 ? -14.016 -20.340 -33.301 1.00 128.70 308 ASN A N 1
ATOM 1992 C CA . ASN A 1 271 ? -13.595 -21.457 -34.142 1.00 128.42 308 ASN A CA 1
ATOM 1993 C C . ASN A 1 271 ? -12.393 -22.180 -33.552 1.00 130.07 308 ASN A C 1
ATOM 1994 O O . ASN A 1 271 ? -12.333 -23.425 -33.522 1.00 129.05 308 ASN A O 1
ATOM 1999 N N . LEU A 1 272 ? -11.490 -21.382 -32.988 1.00 125.31 309 LEU A N 1
ATOM 2000 C CA . LEU A 1 272 ? -10.290 -21.874 -32.325 1.00 124.89 309 LEU A CA 1
ATOM 2001 C C . LEU A 1 272 ? -10.522 -22.242 -30.832 1.00 131.60 309 LEU A C 1
ATOM 2002 O O . LEU A 1 272 ? -9.554 -22.619 -30.160 1.00 131.87 309 LEU A O 1
ATOM 2007 N N . ARG A 1 273 ? -11.779 -22.133 -30.308 1.00 128.81 310 ARG A N 1
ATOM 2008 C CA . ARG A 1 273 ? -12.080 -22.421 -28.897 1.00 128.55 310 ARG A CA 1
ATOM 2009 C C . ARG A 1 273 ? -11.453 -23.722 -28.391 1.00 131.33 310 ARG A C 1
ATOM 2010 O O . ARG A 1 273 ? -10.590 -23.666 -27.513 1.00 131.45 310 ARG A O 1
ATOM 2018 N N . GLY A 1 274 ? -11.818 -24.848 -29.007 1.00 125.82 311 GLY A N 1
ATOM 2019 C CA . GLY A 1 274 ? -11.297 -26.163 -28.653 1.00 124.72 311 GLY A CA 1
ATOM 2020 C C . GLY A 1 274 ? -9.784 -26.244 -28.694 1.00 127.07 311 GLY A C 1
ATOM 2021 O O . GLY A 1 274 ? -9.150 -26.728 -27.753 1.00 127.62 311 GLY A O 1
ATOM 2022 N N . GLY A 1 275 ? -9.209 -25.735 -29.771 1.00 121.20 312 GLY A N 1
ATOM 2023 C CA . GLY A 1 275 ? -7.767 -25.740 -29.967 1.00 119.34 312 GLY A CA 1
ATOM 2024 C C . GLY A 1 275 ? -7.024 -24.981 -28.902 1.00 119.05 312 GLY A C 1
ATOM 2025 O O . GLY A 1 275 ? -5.979 -25.443 -28.455 1.00 117.18 312 GLY A O 1
ATOM 2026 N N . ILE A 1 276 ? -7.571 -23.823 -28.479 1.00 115.34 313 ILE A N 1
ATOM 2027 C CA . ILE A 1 276 ? -6.975 -23.002 -27.419 1.00 115.34 313 ILE A CA 1
ATOM 2028 C C . ILE A 1 276 ? -7.064 -23.730 -26.070 1.00 119.25 313 ILE A C 1
ATOM 2029 O O . ILE A 1 276 ? -6.060 -23.814 -25.348 1.00 117.66 313 ILE A O 1
ATOM 2034 N N . GLN A 1 277 ? -8.250 -24.335 -25.796 1.00 116.23 314 GLN A N 1
ATOM 2035 C CA . GLN A 1 277 ? -8.537 -25.163 -24.618 1.00 115.40 314 GLN A CA 1
ATOM 2036 C C . GLN A 1 277 ? -7.519 -26.299 -24.517 1.00 118.79 314 GLN A C 1
ATOM 2037 O O . GLN A 1 277 ? -6.869 -26.443 -23.472 1.00 120.08 314 GLN A O 1
ATOM 2043 N N . ASN A 1 278 ? -7.322 -27.045 -25.623 1.00 112.58 315 ASN A N 1
ATOM 2044 C CA . ASN A 1 278 ? -6.342 -28.117 -25.686 1.00 111.67 315 ASN A CA 1
ATOM 2045 C C . ASN A 1 278 ? -4.942 -27.595 -25.385 1.00 113.38 315 ASN A C 1
ATOM 2046 O O . ASN A 1 278 ? -4.242 -28.193 -24.571 1.00 112.15 315 ASN A O 1
ATOM 2051 N N . ILE A 1 279 ? -4.554 -26.456 -25.962 1.00 110.48 316 ILE A N 1
ATOM 2052 C CA . ILE A 1 279 ? -3.215 -25.930 -25.689 1.00 111.82 316 ILE A CA 1
ATOM 2053 C C . ILE A 1 279 ? -3.089 -25.668 -24.192 1.00 117.88 316 ILE A C 1
ATOM 2054 O O . ILE A 1 279 ? -2.147 -26.150 -23.557 1.00 118.08 316 ILE A O 1
ATOM 2059 N N . LEU A 1 280 ? -4.081 -24.966 -23.629 1.00 114.20 317 LEU A N 1
ATOM 2060 C CA . LEU A 1 280 ? -4.093 -24.591 -22.225 1.00 112.95 317 LEU A CA 1
ATOM 2061 C C . LEU A 1 280 ? -4.065 -25.750 -21.232 1.00 118.79 317 LEU A C 1
ATOM 2062 O O . LEU A 1 280 ? -3.266 -25.724 -20.299 1.00 118.17 317 LEU A O 1
ATOM 2067 N N . TYR A 1 281 ? -4.881 -26.774 -21.465 1.00 117.90 318 TYR A N 1
ATOM 2068 C CA . TYR A 1 281 ? -5.005 -27.947 -20.603 1.00 119.89 318 TYR A CA 1
ATOM 2069 C C . TYR A 1 281 ? -3.755 -28.806 -20.536 1.00 123.45 318 TYR A C 1
ATOM 2070 O O . TYR A 1 281 ? -3.398 -29.312 -19.478 0.50 122.18 318 TYR A O 1
ATOM 2079 N N . ARG A 1 282 ? -3.142 -29.026 -21.687 1.00 121.95 319 ARG A N 1
ATOM 2080 C CA . ARG A 1 282 ? -1.938 -29.820 -21.820 1.00 122.45 319 ARG A CA 1
ATOM 2081 C C . ARG A 1 282 ? -0.799 -29.126 -21.081 1.00 127.59 319 ARG A C 1
ATOM 2082 O O . ARG A 1 282 ? -0.023 -29.800 -20.414 1.00 129.04 319 ARG A O 1
ATOM 2090 N N . ASP A 1 283 ? -0.716 -27.788 -21.159 1.00 123.39 320 ASP A N 1
ATOM 2091 C CA . ASP A 1 283 ? 0.328 -27.019 -20.478 1.00 123.45 320 ASP A CA 1
ATOM 2092 C C . ASP A 1 283 ? 0.030 -26.996 -18.989 1.00 124.95 320 ASP A C 1
ATOM 2093 O O . ASP A 1 283 ? 0.929 -26.716 -18.192 1.00 122.83 320 ASP A O 1
ATOM 2098 N N . LYS A 1 284 ? -1.255 -27.268 -18.619 1.00 121.86 321 LYS A N 1
ATOM 2099 C CA . LYS A 1 284 ? -1.717 -27.308 -17.230 1.00 121.52 321 LYS A CA 1
ATOM 2100 C C . LYS A 1 284 ? -1.204 -28.605 -16.614 1.00 123.69 321 LYS A C 1
ATOM 2101 O O . LYS A 1 284 ? -0.465 -28.521 -15.627 1.00 123.59 321 LYS A O 1
ATOM 2107 N N . GLU A 1 285 ? -1.503 -29.786 -17.246 1.00 117.71 322 GLU A N 1
ATOM 2108 C CA . GLU A 1 285 ? -0.988 -31.096 -16.826 1.00 116.88 322 GLU A CA 1
ATOM 2109 C C . GLU A 1 285 ? 0.563 -31.097 -16.779 1.00 121.14 322 GLU A C 1
ATOM 2110 O O . GLU A 1 285 ? 1.148 -31.406 -15.746 1.00 120.69 322 GLU A O 1
ATOM 2116 N N . GLU A 1 286 ? 1.224 -30.685 -17.862 1.00 119.10 323 GLU A N 1
ATOM 2117 C CA . GLU A 1 286 ? 2.689 -30.623 -17.919 1.00 120.53 323 GLU A CA 1
ATOM 2118 C C . GLU A 1 286 ? 3.375 -29.829 -16.767 1.00 127.12 323 GLU A C 1
ATOM 2119 O O . GLU A 1 286 ? 4.592 -29.944 -16.583 1.00 128.41 323 GLU A O 1
ATOM 2121 N N . ASP A 1 287 ? 2.601 -29.020 -16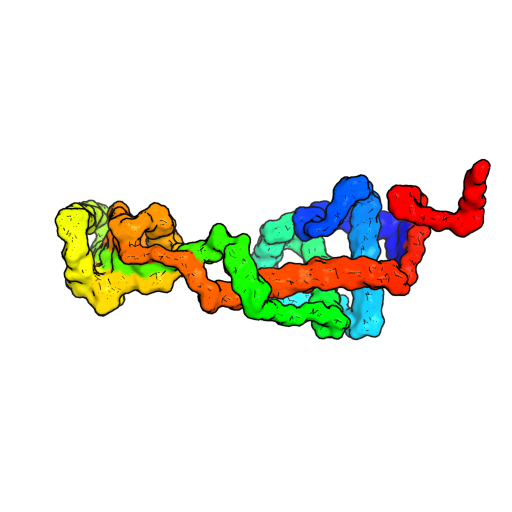.022 1.00 123.88 324 ASP A N 1
ATOM 2122 C CA . ASP A 1 287 ? 3.085 -28.197 -14.904 1.00 123.92 324 ASP A CA 1
ATOM 2123 C C . ASP A 1 287 ? 2.592 -28.803 -13.612 1.00 125.67 324 ASP A C 1
ATOM 2124 O O . ASP A 1 287 ? 3.405 -28.996 -12.703 1.00 124.70 324 ASP A O 1
ATOM 2129 N N . THR A 1 288 ? 1.265 -29.124 -13.530 1.00 120.99 325 THR A N 1
ATOM 2130 C CA . THR A 1 288 ? 0.701 -29.750 -12.335 1.00 120.76 325 THR A CA 1
ATOM 2131 C C . THR A 1 288 ? 1.507 -31.008 -12.011 1.00 124.26 325 THR A C 1
ATOM 2132 O O . THR A 1 288 ? 2.117 -31.074 -10.937 1.00 125.24 325 THR A O 1
ATOM 2136 N N . PHE A 1 289 ? 1.652 -31.905 -13.005 1.00 117.83 326 PHE A N 1
ATOM 2137 C CA . PHE A 1 289 ? 2.450 -33.116 -12.905 1.00 115.71 326 PHE A CA 1
ATOM 2138 C C . PHE A 1 289 ? 3.907 -32.812 -12.560 1.00 116.84 326 PHE A C 1
ATOM 2139 O O . PHE A 1 289 ? 4.447 -33.487 -11.695 1.00 116.71 326 PHE A O 1
ATOM 2147 N N . HIS A 1 290 ? 4.533 -31.788 -13.182 1.00 112.03 327 HIS A N 1
ATOM 2148 C CA . HIS A 1 290 ? 5.928 -31.442 -12.858 1.00 111.57 327 HIS A CA 1
ATOM 2149 C C . HIS A 1 290 ? 6.093 -31.002 -11.395 1.00 119.00 327 HIS A C 1
ATOM 2150 O O . HIS A 1 290 ? 7.170 -31.189 -10.812 1.00 119.90 327 HIS A O 1
ATOM 2157 N N . ARG A 1 291 ? 5.033 -30.421 -10.812 1.00 115.95 328 ARG A N 1
ATOM 2158 C CA . ARG A 1 291 ? 5.028 -29.965 -9.422 1.00 115.77 328 ARG A CA 1
ATOM 2159 C C . ARG A 1 291 ? 4.802 -31.168 -8.523 1.00 115.86 328 ARG A C 1
ATOM 2160 O O . ARG A 1 291 ? 5.515 -31.330 -7.541 1.00 114.16 328 ARG A O 1
ATOM 2168 N N . TRP A 1 292 ? 3.821 -32.018 -8.880 1.00 110.94 329 TRP A N 1
ATOM 2169 C CA . TRP A 1 292 ? 3.498 -33.260 -8.203 1.00 110.76 329 TRP A CA 1
ATOM 2170 C C . TRP A 1 292 ? 4.729 -34.157 -8.036 1.00 110.86 329 TRP A C 1
ATOM 2171 O O . TRP A 1 292 ? 4.921 -34.716 -6.971 1.00 110.59 329 TRP A O 1
ATOM 2182 N N . LEU A 1 293 ? 5.562 -34.287 -9.063 1.00 105.89 330 LEU A N 1
ATOM 2183 C CA . LEU A 1 293 ? 6.812 -35.025 -8.939 1.00 105.50 330 LEU A CA 1
ATOM 2184 C C . LEU A 1 293 ? 7.718 -34.365 -7.884 1.00 109.59 330 LEU A C 1
ATOM 2185 O O . LEU A 1 293 ? 8.156 -35.063 -6.962 1.00 111.19 330 LEU A O 1
ATOM 2190 N N . LYS A 1 294 ? 7.918 -33.012 -7.970 1.00 103.41 331 LYS A N 1
ATOM 2191 C CA . LYS A 1 294 ? 8.701 -32.195 -7.019 1.00 101.08 331 LYS A CA 1
ATOM 2192 C C . LYS A 1 294 ? 8.190 -32.419 -5.577 1.00 103.02 331 LYS A C 1
ATOM 2193 O O . LYS A 1 294 ? 8.984 -32.717 -4.674 1.00 100.04 331 LYS A O 1
ATOM 2195 N N . GLU A 1 295 ? 6.846 -32.354 -5.413 1.00 101.16 332 GLU A N 1
ATOM 2196 C CA . GLU A 1 295 ? 6.088 -32.569 -4.183 1.00 102.08 332 GLU A CA 1
ATOM 2197 C C . GLU A 1 295 ? 6.324 -33.993 -3.665 1.00 105.41 332 GLU A C 1
ATOM 2198 O O . GLU A 1 295 ? 6.678 -34.173 -2.488 1.00 105.80 332 GLU A O 1
ATOM 2204 N N . SER A 1 296 ? 6.141 -35.004 -4.559 1.00 99.21 333 SER A N 1
ATOM 2205 C CA . SER A 1 296 ? 6.334 -36.414 -4.236 1.00 96.67 333 SER A CA 1
ATOM 2206 C C . SER A 1 296 ? 7.741 -36.724 -3.774 1.00 96.72 333 SER A C 1
ATOM 2207 O O . SER A 1 296 ? 7.876 -37.442 -2.806 1.00 95.00 333 SER A O 1
ATOM 2210 N N . ARG A 1 297 ? 8.772 -36.078 -4.340 1.00 92.43 334 ARG A N 1
ATOM 2211 C CA . ARG A 1 297 ? 10.159 -36.264 -3.906 1.00 92.85 334 ARG A CA 1
ATOM 2212 C C . ARG A 1 297 ? 10.370 -35.919 -2.444 1.00 101.06 334 ARG A C 1
ATOM 2213 O O . ARG A 1 297 ? 11.421 -36.233 -1.885 1.00 101.02 334 ARG A O 1
ATOM 2221 N N . ALA A 1 298 ? 9.418 -35.181 -1.854 1.00 101.29 335 ALA A N 1
ATOM 2222 C CA . ALA A 1 298 ? 9.476 -34.753 -0.455 1.00 101.85 335 ALA A CA 1
ATOM 2223 C C . ALA A 1 298 ? 8.755 -35.756 0.461 1.00 108.41 335 ALA A C 1
ATOM 2224 O O . ALA A 1 298 ? 9.117 -35.880 1.626 1.00 109.45 335 ALA A O 1
ATOM 2226 N N . GLU A 1 299 ? 7.744 -36.457 -0.066 1.00 104.49 336 GLU A N 1
ATOM 2227 C CA . GLU A 1 299 ? 6.958 -37.456 0.655 1.00 104.50 336 GLU A CA 1
ATOM 2228 C C . GLU A 1 299 ? 7.622 -38.868 0.616 1.00 107.37 336 GLU A C 1
ATOM 2229 O O . GLU A 1 299 ? 7.931 -39.405 1.669 1.00 109.19 336 GLU A O 1
ATOM 2235 N N . ILE A 1 300 ? 7.887 -39.436 -0.574 1.00 101.28 337 ILE A N 1
ATOM 2236 C CA . ILE A 1 300 ? 8.529 -40.737 -0.783 1.00 99.71 337 ILE A CA 1
ATOM 2237 C C . ILE A 1 300 ? 9.955 -40.717 -0.261 1.00 103.73 337 ILE A C 1
ATOM 2238 O O . ILE A 1 300 ? 10.753 -39.859 -0.662 1.00 102.67 337 ILE A O 1
ATOM 2243 N N . PRO A 1 301 ? 10.306 -41.724 0.569 1.00 101.05 338 PRO A N 1
ATOM 2244 C CA . PRO A 1 301 ? 11.674 -41.807 1.107 1.00 100.62 338 PRO A CA 1
ATOM 2245 C C . PRO A 1 301 ? 12.721 -41.998 0.030 1.00 105.05 338 PRO A C 1
ATOM 2246 O O . PRO A 1 301 ? 12.631 -42.947 -0.752 1.00 107.01 338 PRO A O 1
ATOM 2250 N N . ILE A 1 302 ? 13.679 -41.068 -0.034 1.00 99.07 339 ILE A N 1
ATOM 2251 C CA . ILE A 1 302 ? 14.788 -41.094 -0.985 1.00 98.41 339 ILE A CA 1
ATOM 2252 C C . ILE A 1 302 ? 16.099 -41.044 -0.200 1.00 103.15 339 ILE A C 1
ATOM 2253 O O . ILE A 1 302 ? 16.206 -40.349 0.803 1.00 102.32 339 ILE A O 1
ATOM 2258 N N . GLN A 1 303 ? 17.074 -41.804 -0.631 1.00 102.50 340 GLN A N 1
ATOM 2259 C CA . GLN A 1 303 ? 18.376 -41.860 0.019 1.00 104.02 340 GLN A CA 1
ATOM 2260 C C . GLN A 1 303 ? 19.391 -41.851 -1.086 1.00 111.88 340 GLN A C 1
ATOM 2261 O O . GLN A 1 303 ? 19.288 -42.637 -2.027 1.00 111.88 340 GLN A O 1
ATOM 2267 N N . ILE A 1 304 ? 20.345 -40.947 -1.002 1.00 111.37 341 ILE A N 1
ATOM 2268 C CA . ILE A 1 304 ? 21.399 -40.880 -2.003 1.00 112.22 341 ILE A CA 1
ATOM 2269 C C . ILE A 1 304 ? 22.629 -41.532 -1.386 1.00 121.23 341 ILE A C 1
ATOM 2270 O O . ILE A 1 304 ? 22.920 -41.313 -0.212 1.00 122.45 341 ILE A O 1
ATOM 2275 N N . PHE A 1 305 ? 23.305 -42.382 -2.143 1.00 119.48 342 PHE A N 1
ATOM 2276 C CA . PHE A 1 305 ? 24.519 -43.019 -1.668 1.00 119.97 342 PHE A CA 1
ATOM 2277 C C . PHE A 1 305 ? 25.728 -42.443 -2.425 1.00 127.23 342 PHE A C 1
ATOM 2278 O O . PHE A 1 305 ? 26.790 -42.279 -1.819 1.00 127.89 342 PHE A O 1
ATOM 2286 N N . ASP A 1 306 ? 25.540 -42.082 -3.727 1.00 125.14 343 ASP A N 1
ATOM 2287 C CA . ASP A 1 306 ? 26.552 -41.520 -4.639 1.00 125.58 343 ASP A CA 1
ATOM 2288 C C . ASP A 1 306 ? 27.113 -40.189 -4.156 1.00 130.87 343 ASP A C 1
ATOM 2289 O O . ASP A 1 306 ? 26.390 -39.181 -4.140 1.00 130.58 343 ASP A O 1
ATOM 2294 N N . GLU A 1 307 ? 28.425 -40.180 -3.828 1.00 127.57 344 GLU A N 1
ATOM 2295 C CA . GLU A 1 307 ? 29.107 -38.990 -3.321 1.00 127.40 344 GLU A CA 1
ATOM 2296 C C . GLU A 1 307 ? 29.156 -37.782 -4.264 1.00 127.77 344 GLU A C 1
ATOM 2297 O O . GLU A 1 307 ? 28.993 -36.650 -3.805 1.00 125.25 344 GLU A O 1
ATOM 2303 N N . ALA A 1 308 ? 29.326 -38.033 -5.576 1.00 124.11 345 ALA A N 1
ATOM 2304 C CA . ALA A 1 308 ? 29.349 -36.991 -6.602 1.00 123.76 345 ALA A CA 1
ATOM 2305 C C . ALA A 1 308 ? 28.072 -36.150 -6.495 1.00 127.30 345 ALA A C 1
ATOM 2306 O O . ALA A 1 308 ? 28.160 -34.923 -6.299 1.00 128.01 345 ALA A O 1
ATOM 2308 N N . TYR A 1 309 ? 26.889 -36.834 -6.558 1.00 120.26 346 TYR A N 1
ATOM 2309 C CA . TYR A 1 309 ? 25.573 -36.206 -6.481 1.00 117.90 346 TYR A CA 1
ATOM 2310 C C . TYR A 1 309 ? 25.433 -35.485 -5.163 1.00 122.93 346 TYR A C 1
ATOM 2311 O O . TYR A 1 309 ? 25.049 -34.306 -5.165 1.00 121.38 346 TYR A O 1
ATOM 2320 N N . ARG A 1 310 ? 25.758 -36.199 -4.041 1.00 120.74 347 ARG A N 1
ATOM 2321 C CA . ARG A 1 310 ? 25.702 -35.675 -2.673 1.00 121.23 347 ARG A CA 1
ATOM 2322 C C . ARG A 1 310 ? 26.386 -34.296 -2.651 1.00 125.99 347 ARG A C 1
ATOM 2323 O O . ARG A 1 310 ? 25.710 -33.291 -2.400 1.00 125.57 347 ARG A O 1
ATOM 2331 N N . LYS A 1 311 ? 27.679 -34.247 -3.068 1.00 122.90 348 LYS A N 1
ATOM 2332 C CA . LYS A 1 311 ? 28.505 -33.038 -3.157 1.00 122.28 348 LYS A CA 1
ATOM 2333 C C . LYS A 1 311 ? 27.835 -31.947 -3.993 1.00 125.58 348 LYS A C 1
ATOM 2334 O O . LYS A 1 311 ? 27.538 -30.872 -3.465 1.00 124.84 348 LYS A O 1
ATOM 2336 N N . GLU A 1 312 ? 27.549 -32.251 -5.272 1.00 121.91 349 GLU A N 1
ATOM 2337 C CA . GLU A 1 312 ? 26.973 -31.320 -6.234 1.00 121.65 349 GLU A CA 1
ATOM 2338 C C . GLU A 1 312 ? 25.633 -30.729 -5.840 1.00 125.33 349 GLU A C 1
ATOM 2339 O O . GLU A 1 312 ? 25.447 -29.525 -6.017 1.00 124.78 349 GLU A O 1
ATOM 2345 N N . ASN A 1 313 ? 24.688 -31.569 -5.349 1.00 121.81 350 ASN A N 1
ATOM 2346 C CA . ASN A 1 313 ? 23.335 -31.120 -4.980 1.00 120.63 350 ASN A CA 1
ATOM 2347 C C . ASN A 1 313 ? 23.183 -30.673 -3.527 1.00 123.51 350 ASN A C 1
ATOM 2348 O O . ASN A 1 313 ? 22.061 -30.409 -3.084 1.00 121.80 350 ASN A O 1
ATOM 2353 N N . LYS A 1 314 ? 24.316 -30.535 -2.804 1.00 120.66 351 LYS A N 1
ATOM 2354 C CA . LYS A 1 314 ? 24.374 -29.989 -1.444 1.00 120.49 351 LYS A CA 1
ATOM 2355 C C . LYS A 1 314 ? 23.470 -30.754 -0.478 1.00 121.02 351 LYS A C 1
ATOM 2356 O O . LYS A 1 314 ? 22.439 -30.233 -0.030 1.00 121.40 351 LYS A O 1
ATOM 2362 N N . ILE A 1 315 ? 23.852 -32.003 -0.196 1.00 113.06 352 ILE A N 1
ATOM 2363 C CA . ILE A 1 315 ? 23.151 -32.893 0.724 1.00 110.51 352 ILE A CA 1
ATOM 2364 C C . ILE A 1 315 ? 24.023 -33.064 1.976 1.00 114.14 352 ILE A C 1
ATOM 2365 O O . ILE A 1 315 ? 25.142 -33.584 1.883 1.00 113.82 352 ILE A O 1
ATOM 2370 N N . PRO A 1 316 ? 23.513 -32.643 3.149 1.00 110.67 353 PRO A N 1
ATOM 2371 C CA . PRO A 1 316 ? 24.321 -32.737 4.378 1.00 111.17 353 PRO A CA 1
ATOM 2372 C C . PRO A 1 316 ? 24.494 -34.126 4.950 1.00 121.26 353 PRO A C 1
ATOM 2373 O O . PRO A 1 316 ? 23.683 -35.030 4.701 1.00 122.33 353 PRO A O 1
ATOM 2377 N N . LEU A 1 317 ? 25.531 -34.267 5.776 1.00 121.73 354 LEU A N 1
ATOM 2378 C CA . LEU A 1 317 ? 25.813 -35.483 6.536 1.00 123.97 354 LEU A CA 1
ATOM 2379 C C . LEU A 1 31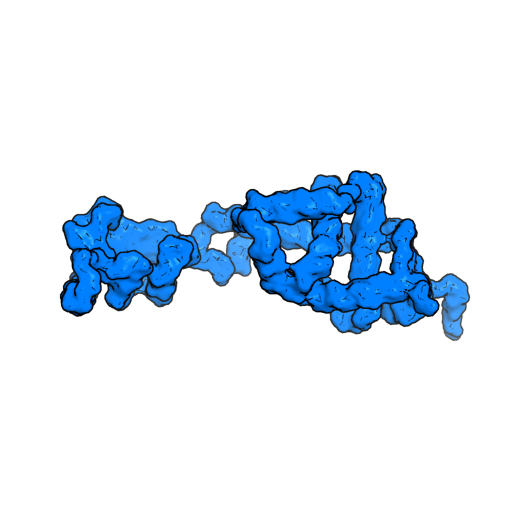7 ? 25.436 -35.212 7.984 1.00 135.71 354 LEU A C 1
ATOM 2380 O O . LEU A 1 317 ? 25.636 -34.090 8.462 1.00 136.13 354 LEU A O 1
ATOM 2385 N N . LYS A 1 318 ? 24.976 -36.241 8.720 1.00 137.55 355 LYS A N 1
ATOM 2386 C CA . LYS A 1 318 ? 24.698 -36.072 10.149 1.00 139.42 355 LYS A CA 1
ATOM 2387 C C . LYS A 1 318 ? 26.039 -35.810 10.851 1.00 149.44 355 LYS A C 1
ATOM 2388 O O . LYS A 1 318 ? 27.109 -36.209 10.344 1.00 147.32 355 LYS A O 1
ATOM 2390 N N . GLU A 1 319 ? 25.972 -35.058 11.967 1.00 152.62 356 GLU A N 1
ATOM 2391 C CA . GLU A 1 319 ? 27.116 -34.666 12.805 1.00 155.46 356 GLU A CA 1
ATOM 2392 C C . GLU A 1 319 ? 28.332 -34.229 11.963 1.00 164.79 356 GLU A C 1
ATOM 2393 O O . GLU A 1 319 ? 29.453 -34.720 12.159 1.00 165.31 356 GLU A O 1
ATOM 2399 N N . GLU A 1 320 ? 28.073 -33.347 10.978 1.00 163.52 357 GLU A N 1
ATOM 2400 C CA . GLU A 1 320 ? 29.091 -32.784 10.098 1.00 164.11 357 GLU A CA 1
ATOM 2401 C C . GLU A 1 320 ? 29.454 -31.457 10.789 1.00 172.85 357 GLU A C 1
ATOM 2402 O O . GLU A 1 320 ? 29.070 -30.385 10.309 1.00 174.27 357 GLU A O 1
ATOM 2408 N N . THR A 1 321 ? 30.125 -31.551 11.979 1.00 170.49 358 THR A N 1
ATOM 2409 C CA . THR A 1 321 ? 30.538 -30.452 12.870 1.00 170.57 358 THR A CA 1
ATOM 2410 C C . THR A 1 321 ? 30.908 -29.151 12.151 1.00 176.31 358 THR A C 1
ATOM 2411 O O . THR A 1 321 ? 31.788 -29.156 11.285 1.00 176.30 358 THR A O 1
ATOM 2413 N N . PHE A 1 322 ? 30.200 -28.054 12.481 1.00 173.90 359 PHE A N 1
ATOM 2414 C CA . PHE A 1 322 ? 30.430 -26.748 11.871 1.00 174.48 359 PHE A CA 1
ATOM 2415 C C . PHE A 1 322 ? 31.762 -26.151 12.283 1.00 181.52 359 PHE A C 1
ATOM 2416 O O . PHE A 1 322 ? 32.111 -26.169 13.466 1.00 181.28 359 PHE A O 1
ATOM 2424 N N . HIS A 1 323 ? 32.492 -25.613 11.289 1.00 180.40 360 HIS A N 1
ATOM 2425 C CA . HIS A 1 323 ? 33.844 -25.042 11.386 1.00 181.42 360 HIS A CA 1
ATOM 2426 C C . HIS A 1 323 ? 34.106 -24.052 12.526 1.00 185.79 360 HIS A C 1
ATOM 2427 O O . HIS A 1 323 ? 35.151 -24.151 13.180 1.00 184.94 360 HIS A O 1
ATOM 2434 N N . LEU A 1 324 ? 33.144 -23.122 12.767 1.00 182.73 361 LEU A N 1
ATOM 2435 C CA . LEU A 1 324 ? 33.156 -22.066 13.796 1.00 201.12 361 LEU A CA 1
ATOM 2436 C C . LEU A 1 324 ? 34.316 -21.060 13.673 1.00 215.18 361 LEU A C 1
ATOM 2437 O O . LEU A 1 324 ? 35.472 -21.361 13.980 1.00 169.83 361 LEU A O 1
#

B-factor: mean 141.07, std 26.71, range [83.1, 223.07]

Sequence (312 aa):
LNRVIATVGTVSISELDLDDATEKYNRLQKHLKHEDYRKSFRTRIIDFLIDRAIVDVVAEEESIQVNEQRVDSEIEKRMEVMGITNRKQFEKTMETSSGMPFELWVTELPYQIKKGQLLQLKIAVPPPNEQEIRSWYNQNKDKVGFEIRYRIISIAPENDSIQEENRLYKEVSEIRKSILADPSSFALIAGSPRNDPALRARRGMVEWISSFDLYKYSKITATIAAPLPNGGVSEVFRDERKRYCILKIEGKRPTPMENLRGGIQNILYRDKEEDTFHRWLKESRAEIPIQIFDEAYRKENKIPLKEETFHL

InterPro domains:
  IPR000297 Peptidyl-prolyl cis-trans isomerase, PpiC-type [PF13145] (177-303)
  IPR026427 Putative peptidyl-prolyl cis-trans isomerase, LIC12922 family [TIGR04142] (48-362)
  IPR027304 Trigger factor/SurA domain superfamily [SSF109998] (50-220)
  IPR046357 Peptidyl-prolyl cis-trans isomerase domain superfamily [G3DSA:3.10.50.40] (195-303)
  IPR050280 Outer Membrane Protein Chaperone SurA [PTHR47637] (19-230)